Protein AF-A0A656K3W8-F1 (afdb_monomer)

Secondary structure (DSSP, 8-state):
----EEEEEPPPPPTT--PPPEEEEE-TTT--B-------HHHHHHHHHHHTTPPTTHHHHHHHHHHHHHHHHHHHHHHH-TTHHHHTT----S-THHHHHHHHHHHHHHHHHHHHHHHHHHHHHTHHHH--HHHHTT-SSHHHHHHHHSPPPP-PPP-S-B-PPPPHHHHHHHHHHHSSS--EEEEEEESTTBTT-EEEEEE--TT-SS---S-EEEEETTT--EEEEPPPPPHHHHHHHHHHHHHH-TT--HHHHHHHHHHHHHHHHHHHHHHHHHHHHHHHHHTTSSS--HHHHHHHT-

Organism: NCBI:txid1194405

InterPro domains:
  IPR005625 PepSY-associated TM protein [PF03929] (15-281)
  IPR005625 PepSY-associated TM protein [PTHR34219] (5-290)

Nearest PDB structures (foldseek):
  6g2d-assembly1_D  TM=1.938E-01  e=6.171E+00  Homo sapiens

Mean predicted aligned error: 10.48 Å

Structure (mmCIF, N/CA/C/O backbone):
data_AF-A0A656K3W8-F1
#
_entry.id   AF-A0A656K3W8-F1
#
loop_
_atom_site.group_PDB
_atom_site.id
_atom_site.type_symbol
_atom_site.label_atom_id
_atom_site.label_alt_id
_atom_site.label_comp_id
_atom_site.label_asym_id
_atom_site.label_entity_id
_atom_site.label_seq_id
_atom_site.pdbx_PDB_ins_code
_atom_site.Cartn_x
_atom_site.Cartn_y
_atom_site.Cartn_z
_atom_site.occupancy
_atom_site.B_iso_or_equiv
_atom_site.auth_seq_id
_atom_site.auth_comp_id
_atom_site.auth_asym_id
_atom_site.auth_atom_id
_atom_site.pdbx_PDB_model_num
ATOM 1 N N . ARG A 1 1 ? -1.061 -16.639 -5.371 1.00 50.72 1 ARG A N 1
ATOM 2 C CA . ARG A 1 1 ? -0.056 -16.782 -6.446 1.00 50.72 1 ARG A CA 1
ATOM 3 C C . ARG A 1 1 ? -0.802 -16.657 -7.764 1.00 50.72 1 ARG A C 1
ATOM 5 O O . ARG A 1 1 ? -1.789 -17.359 -7.918 1.00 50.72 1 ARG A O 1
ATOM 12 N N . THR A 1 2 ? -0.408 -15.745 -8.646 1.00 53.59 2 THR A N 1
ATOM 13 C CA . THR A 1 2 ? -0.924 -15.688 -10.023 1.00 53.59 2 THR A CA 1
ATOM 14 C C . THR A 1 2 ? 0.122 -16.391 -10.884 1.00 53.59 2 THR A C 1
ATOM 16 O O . THR A 1 2 ? 1.218 -15.852 -11.016 1.00 53.59 2 THR A O 1
ATOM 19 N N . PRO A 1 3 ? -0.129 -17.610 -11.382 1.00 61.56 3 PRO A N 1
ATOM 20 C CA . PRO A 1 3 ? 0.887 -18.416 -12.062 1.00 61.56 3 PRO A CA 1
ATOM 21 C C . PRO A 1 3 ? 1.111 -18.000 -13.530 1.00 61.56 3 PRO A C 1
ATOM 23 O O . PRO A 1 3 ? 1.478 -18.835 -14.342 1.00 61.56 3 PRO A O 1
ATOM 26 N N . GLY A 1 4 ? 0.865 -16.736 -13.890 1.00 70.56 4 GLY A N 1
ATOM 27 C CA . GLY A 1 4 ? 0.927 -16.270 -15.278 1.00 70.56 4 GLY A CA 1
ATOM 28 C C . GLY A 1 4 ? 2.021 -15.230 -15.512 1.00 70.56 4 GLY A C 1
ATOM 29 O O . GLY A 1 4 ? 2.266 -14.366 -14.666 1.00 70.56 4 GLY A O 1
ATOM 30 N N . LEU A 1 5 ? 2.649 -15.293 -16.684 1.00 81.62 5 LEU A N 1
ATOM 31 C CA . LEU A 1 5 ? 3.567 -14.282 -17.195 1.00 81.62 5 LEU A CA 1
ATOM 32 C C . LEU A 1 5 ? 2.746 -13.125 -17.773 1.00 81.62 5 LEU A C 1
ATOM 34 O O . LEU A 1 5 ? 1.986 -13.305 -18.719 1.00 81.62 5 LEU A O 1
ATOM 38 N N . THR A 1 6 ? 2.874 -11.925 -17.210 1.00 84.81 6 THR A N 1
ATOM 39 C CA . THR A 1 6 ? 2.211 -10.741 -17.778 1.00 84.81 6 THR A CA 1
ATOM 40 C C . THR A 1 6 ? 3.127 -10.079 -18.796 1.00 84.81 6 THR A C 1
ATOM 42 O O . THR A 1 6 ? 4.208 -9.617 -18.438 1.00 84.81 6 THR A O 1
ATOM 45 N N . VAL A 1 7 ? 2.669 -9.977 -20.041 1.00 85.69 7 VAL A N 1
ATOM 46 C CA . VAL A 1 7 ? 3.350 -9.245 -21.114 1.00 85.69 7 VAL A CA 1
ATOM 47 C C . VAL A 1 7 ? 2.511 -8.029 -21.469 1.00 85.69 7 VAL A C 1
ATOM 49 O O . VAL A 1 7 ? 1.286 -8.105 -21.539 1.00 85.69 7 VAL A O 1
ATOM 52 N N . GLY A 1 8 ? 3.148 -6.882 -21.677 1.00 86.06 8 GLY A N 1
ATOM 53 C CA . GLY A 1 8 ? 2.443 -5.699 -22.138 1.00 86.06 8 GLY A CA 1
ATOM 54 C C . GLY A 1 8 ? 3.324 -4.809 -22.987 1.00 86.06 8 GLY A C 1
ATOM 55 O O . GLY A 1 8 ? 4.523 -4.708 -22.744 1.00 86.06 8 GLY A O 1
ATOM 56 N N . TRP A 1 9 ? 2.713 -4.179 -23.979 1.00 86.31 9 TRP A N 1
ATOM 57 C CA . TRP A 1 9 ? 3.390 -3.310 -24.926 1.00 86.31 9 TRP A CA 1
ATOM 58 C C . TRP A 1 9 ? 2.487 -2.136 -25.288 1.00 86.31 9 TRP A C 1
ATOM 60 O O . TRP A 1 9 ? 1.257 -2.206 -25.197 1.00 86.31 9 TRP A O 1
ATOM 70 N N . LEU A 1 10 ? 3.115 -1.037 -25.692 1.00 82.12 10 LEU A N 1
ATOM 71 C CA . LEU A 1 10 ? 2.417 0.051 -26.352 1.00 82.12 10 LEU A CA 1
ATOM 72 C C . LEU A 1 10 ? 2.503 -0.218 -27.861 1.00 82.12 10 LEU A C 1
ATOM 74 O O . LEU A 1 10 ? 3.618 -0.283 -28.375 1.00 82.12 10 LEU A O 1
ATOM 78 N N . PRO A 1 11 ? 1.383 -0.431 -28.569 1.00 76.75 11 PRO A N 1
ATOM 79 C CA . PRO A 1 11 ? 1.426 -0.604 -30.016 1.00 76.75 11 PRO A CA 1
ATOM 80 C C . PRO A 1 11 ? 1.943 0.673 -30.689 1.00 76.75 11 PRO A C 1
ATOM 82 O O . PRO A 1 11 ? 1.715 1.777 -30.182 1.00 76.75 11 PRO A O 1
ATOM 85 N N . GLU A 1 12 ? 2.621 0.527 -31.829 1.00 68.12 12 GLU A N 1
ATOM 86 C CA . GLU A 1 12 ? 2.979 1.665 -32.678 1.00 68.12 12 GLU A CA 1
ATOM 87 C C . GLU A 1 12 ? 1.702 2.377 -33.132 1.00 68.12 12 GLU A C 1
ATOM 89 O O . GLU A 1 12 ? 0.749 1.764 -33.618 1.00 68.12 12 GLU A O 1
ATOM 94 N N . GLY A 1 13 ? 1.645 3.684 -32.886 1.00 60.78 13 GLY A N 1
ATOM 95 C CA . GLY A 1 13 ? 0.446 4.475 -33.134 1.00 60.78 13 GLY A CA 1
ATOM 96 C C . GLY A 1 13 ? 0.403 5.025 -34.532 1.00 60.78 13 GLY A C 1
ATOM 97 O O . GLY A 1 13 ? 1.425 5.422 -35.084 1.00 60.78 13 GLY A O 1
ATOM 98 N N . LYS A 1 14 ? -0.810 5.168 -35.057 1.00 54.88 14 LYS A N 1
ATOM 99 C CA . LYS A 1 14 ? -1.058 6.101 -36.155 1.00 54.88 14 LYS A CA 1
ATOM 100 C C . LYS A 1 14 ? -1.031 7.526 -35.596 1.00 54.88 14 LYS A C 1
ATOM 102 O O . LYS A 1 14 ? -1.557 7.776 -34.509 1.00 54.88 14 LYS A O 1
ATOM 107 N N . ALA A 1 15 ? -0.425 8.458 -36.333 1.00 51.66 15 ALA A N 1
ATOM 108 C CA . ALA A 1 15 ? -0.359 9.864 -35.938 1.00 51.66 15 ALA A CA 1
ATOM 109 C C . ALA A 1 15 ? -1.764 10.404 -35.594 1.00 51.66 15 ALA A C 1
ATOM 111 O O . ALA A 1 15 ? -2.702 10.246 -36.373 1.00 51.66 15 ALA A O 1
ATOM 112 N N . GLY A 1 16 ? -1.912 11.009 -34.411 1.00 59.97 16 GLY A N 1
ATOM 113 C CA . GLY A 1 16 ? -3.173 11.600 -33.942 1.00 59.97 16 GLY A CA 1
ATOM 114 C C . GLY A 1 16 ? -4.085 10.691 -33.104 1.00 59.97 16 GLY A C 1
ATOM 115 O O . GLY A 1 16 ? -5.112 11.170 -32.626 1.00 59.97 16 GLY A O 1
ATOM 116 N N . GLN A 1 17 ? -3.734 9.421 -32.865 1.00 59.97 17 GLN A N 1
ATOM 117 C CA . GLN A 1 17 ? -4.487 8.538 -31.962 1.00 59.97 17 GLN A 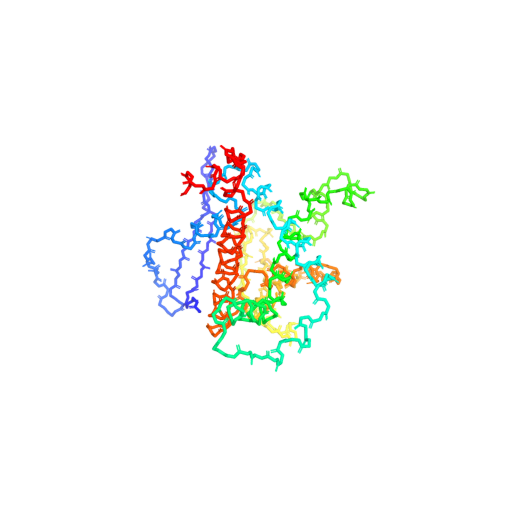CA 1
ATOM 118 C C . GLN A 1 17 ? -3.747 8.285 -30.644 1.00 59.97 17 GLN A C 1
ATOM 120 O O . GLN A 1 17 ? -2.529 8.125 -30.600 1.00 59.97 17 GLN A O 1
ATOM 125 N N . ARG A 1 18 ? -4.503 8.243 -29.540 1.00 57.00 18 ARG A N 1
ATOM 126 C CA . ARG A 1 18 ? -3.973 7.887 -28.221 1.00 57.00 18 ARG A CA 1
ATOM 127 C C . ARG A 1 18 ? -3.858 6.365 -28.146 1.00 57.00 18 ARG A C 1
ATOM 129 O O . ARG A 1 18 ? -4.869 5.676 -28.049 1.00 57.00 18 ARG A O 1
ATOM 136 N N . ASN A 1 19 ? -2.636 5.846 -28.205 1.00 66.75 19 ASN A N 1
ATOM 137 C CA . ASN A 1 19 ? -2.405 4.408 -28.105 1.00 66.75 19 ASN A CA 1
ATOM 138 C C . ASN A 1 19 ? -2.707 3.915 -26.694 1.00 66.75 19 ASN A C 1
ATOM 140 O O . ASN A 1 19 ? -2.188 4.450 -25.711 1.00 66.75 19 ASN A O 1
ATOM 144 N N . ASN A 1 20 ? -3.509 2.860 -26.598 1.00 75.00 20 ASN A N 1
ATOM 145 C CA . ASN A 1 20 ? -3.762 2.191 -25.333 1.00 75.00 20 ASN A CA 1
ATOM 146 C C . ASN A 1 20 ? -2.695 1.121 -25.096 1.00 75.00 20 ASN A C 1
ATOM 148 O O . ASN A 1 20 ? -2.372 0.342 -25.991 1.00 75.00 20 ASN A O 1
ATOM 152 N N . PHE A 1 21 ? -2.157 1.081 -23.878 1.00 79.56 21 PHE A N 1
ATOM 153 C CA . PHE A 1 21 ? -1.230 0.036 -23.458 1.00 79.56 21 PHE A CA 1
ATOM 154 C C . PHE A 1 21 ? -1.961 -1.311 -23.423 1.00 79.56 21 PHE A C 1
ATOM 156 O O . PHE A 1 21 ? -2.966 -1.449 -22.723 1.00 79.56 21 PHE A O 1
ATOM 163 N N . VAL A 1 22 ? -1.458 -2.298 -24.160 1.00 83.25 22 VAL A N 1
ATOM 164 C CA . VAL A 1 22 ? -2.031 -3.647 -24.208 1.00 83.25 22 VAL A CA 1
ATOM 165 C C . VAL A 1 22 ? -1.339 -4.505 -23.154 1.00 83.25 22 VAL A C 1
ATOM 167 O O . VAL A 1 22 ? -0.120 -4.447 -23.007 1.00 83.25 22 VAL A O 1
ATOM 170 N N . ARG A 1 23 ? -2.107 -5.298 -22.400 1.00 84.12 23 ARG A N 1
ATOM 171 C CA . ARG A 1 23 ? -1.590 -6.306 -21.461 1.00 84.12 23 ARG A CA 1
ATOM 172 C C . ARG A 1 23 ? -2.251 -7.641 -21.735 1.00 84.12 23 ARG A C 1
ATOM 174 O O . ARG A 1 23 ? -3.468 -7.696 -21.866 1.00 84.12 23 ARG A O 1
ATOM 181 N N . LYS A 1 24 ? -1.448 -8.698 -21.752 1.00 84.38 24 LYS A N 1
ATOM 182 C CA . LYS A 1 24 ? -1.889 -10.084 -21.862 1.00 84.38 24 LYS A CA 1
ATOM 183 C C . LYS A 1 24 ? -1.277 -10.918 -20.749 1.00 84.38 24 LYS A C 1
ATOM 185 O O . LYS A 1 24 ? -0.127 -10.702 -20.360 1.00 84.38 24 LYS A O 1
ATOM 190 N N . LEU A 1 25 ? -2.062 -11.856 -20.234 1.00 85.31 25 LEU A N 1
ATOM 191 C CA . LEU A 1 25 ? -1.595 -12.873 -19.304 1.00 85.31 25 LEU A CA 1
ATOM 192 C C . LEU A 1 25 ? -1.319 -14.142 -20.102 1.00 85.31 25 LEU A C 1
ATOM 194 O O . LEU A 1 25 ? -2.213 -14.643 -20.776 1.00 85.31 25 LEU A O 1
ATOM 198 N N . LEU A 1 26 ? -0.093 -14.637 -20.037 1.00 87.19 26 LEU A N 1
ATOM 199 C CA . LEU A 1 26 ? 0.338 -15.841 -20.732 1.00 87.19 26 LEU A CA 1
ATOM 200 C C . LEU A 1 26 ? 0.646 -16.943 -19.721 1.00 87.19 26 LEU A C 1
ATOM 202 O O . LEU A 1 26 ? 1.129 -16.676 -18.616 1.00 87.19 26 LEU A O 1
ATOM 206 N N . ASP A 1 27 ? 0.389 -18.185 -20.107 1.00 83.69 27 ASP A N 1
ATOM 207 C CA . ASP A 1 27 ? 0.910 -19.348 -19.400 1.00 83.69 27 ASP A CA 1
ATOM 208 C C . ASP A 1 27 ? 2.433 -19.423 -19.631 1.00 83.69 27 ASP A C 1
ATOM 210 O O . ASP A 1 27 ? 2.873 -19.452 -20.784 1.00 83.69 27 ASP A O 1
ATOM 214 N N . PRO A 1 28 ? 3.260 -19.430 -18.569 1.00 81.25 28 PRO A N 1
ATOM 215 C CA . PRO A 1 28 ? 4.713 -19.448 -18.698 1.00 81.25 28 PRO A CA 1
ATOM 216 C C . PRO A 1 28 ? 5.268 -20.718 -19.359 1.00 81.25 28 PRO A C 1
ATOM 218 O O . PRO A 1 28 ? 6.393 -20.674 -19.849 1.00 81.25 28 PRO A O 1
ATOM 221 N N . GLN A 1 29 ? 4.530 -21.834 -19.366 1.00 83.69 29 GLN A N 1
ATOM 222 C CA . GLN A 1 29 ? 4.980 -23.082 -19.993 1.00 83.69 29 GLN A CA 1
ATOM 223 C C . GLN A 1 29 ? 4.553 -23.183 -21.456 1.00 83.69 29 GLN A C 1
ATOM 225 O O . GLN A 1 29 ? 5.342 -23.600 -22.300 1.00 83.69 29 GLN A O 1
ATOM 230 N N . THR A 1 30 ? 3.308 -22.813 -21.763 1.00 84.25 30 THR A N 1
ATOM 231 C CA . THR A 1 30 ? 2.733 -23.003 -23.106 1.00 84.25 30 THR A CA 1
ATOM 232 C C . THR A 1 30 ? 2.784 -21.749 -23.978 1.00 84.25 30 THR A C 1
ATOM 234 O O . THR A 1 30 ? 2.624 -21.843 -25.192 1.00 84.25 30 THR A O 1
ATOM 237 N N . GLY A 1 31 ? 2.971 -20.565 -23.386 1.00 80.31 31 GLY A N 1
ATOM 238 C CA . GLY A 1 31 ? 2.897 -19.275 -24.081 1.00 80.31 31 GLY A CA 1
ATOM 239 C C . GLY A 1 31 ? 1.483 -18.892 -24.530 1.00 80.31 31 GLY A C 1
ATOM 240 O O . GLY A 1 31 ? 1.299 -17.848 -25.156 1.00 80.31 31 GLY A O 1
ATOM 241 N N . SER A 1 32 ? 0.480 -19.718 -24.215 1.00 84.81 32 SER A N 1
ATOM 242 C CA . SER A 1 32 ? -0.913 -19.470 -24.575 1.00 84.81 32 SER A CA 1
ATOM 243 C C . SER A 1 32 ? -1.517 -18.345 -23.732 1.00 84.81 32 SER A C 1
ATOM 245 O O . SER A 1 32 ? -1.163 -18.149 -22.567 1.00 84.81 32 SER A O 1
ATOM 247 N N . GLU A 1 33 ? -2.426 -17.575 -24.332 1.00 84.06 33 GLU A N 1
ATOM 248 C CA . GLU A 1 33 ? -3.132 -16.503 -23.633 1.00 84.06 33 GLU A CA 1
ATOM 249 C C . GLU A 1 33 ? -4.149 -17.087 -22.649 1.00 84.06 33 GLU A C 1
ATOM 251 O O . GLU A 1 33 ? -5.094 -17.780 -23.029 1.00 84.06 33 GLU A O 1
ATOM 256 N N . VAL A 1 34 ? -3.967 -16.773 -21.369 1.00 82.38 34 VAL A N 1
ATOM 257 C CA . VAL A 1 34 ? -4.887 -17.162 -20.306 1.00 82.38 34 VAL A CA 1
ATOM 258 C C . VAL A 1 34 ? -6.046 -16.172 -20.294 1.00 82.38 34 VAL A C 1
ATOM 260 O O . VAL A 1 34 ? -5.934 -15.060 -19.773 1.00 82.38 34 VAL A O 1
ATOM 263 N N . GLN A 1 35 ? -7.182 -16.596 -20.846 1.00 76.06 35 GLN A N 1
ATOM 264 C CA . GLN A 1 35 ? -8.441 -15.856 -20.771 1.00 76.06 35 GLN A CA 1
ATOM 265 C C . GLN A 1 35 ? -9.013 -15.961 -19.351 1.00 76.06 35 GLN A C 1
ATOM 267 O O . GLN A 1 35 ? -9.726 -16.902 -19.002 1.00 76.06 35 GLN A O 1
ATOM 272 N N . ALA A 1 36 ? -8.655 -15.009 -18.491 1.00 69.56 36 ALA A N 1
ATOM 273 C CA . ALA A 1 36 ? -9.245 -14.899 -17.164 1.00 69.56 36 ALA A CA 1
ATOM 274 C C . ALA A 1 36 ? -10.682 -14.364 -17.261 1.00 69.56 36 ALA A C 1
ATOM 276 O O . ALA A 1 36 ? -10.983 -13.503 -18.085 1.00 69.56 36 ALA A O 1
ATOM 277 N N . ARG A 1 37 ? -11.574 -14.835 -16.378 1.00 72.31 37 ARG A N 1
ATOM 278 C CA . ARG A 1 37 ? -12.948 -14.321 -16.289 1.00 72.31 37 ARG A CA 1
ATOM 279 C C . ARG A 1 37 ? -12.921 -12.812 -16.049 1.00 72.31 37 ARG A C 1
ATOM 281 O O . ARG A 1 37 ? -12.355 -12.361 -15.050 1.00 72.31 37 ARG A O 1
ATOM 288 N N . GLU A 1 38 ? -13.601 -12.051 -16.902 1.00 69.56 38 GLU A N 1
ATOM 289 C CA . GLU A 1 38 ? -13.811 -10.625 -16.674 1.00 69.56 38 GLU A CA 1
ATOM 290 C C . GLU A 1 38 ? -14.637 -10.435 -15.397 1.00 69.56 38 GLU A C 1
ATOM 292 O O . GLU A 1 38 ? -15.844 -10.672 -15.348 1.00 69.56 38 GLU A O 1
ATOM 297 N N . THR A 1 39 ? -13.975 -10.046 -14.309 1.00 74.31 39 THR A N 1
ATOM 298 C CA . THR A 1 39 ? -14.654 -9.639 -13.081 1.00 74.31 39 THR A CA 1
ATOM 299 C C . THR A 1 39 ? -14.136 -8.284 -12.661 1.00 74.31 39 THR A C 1
ATOM 301 O O . THR A 1 39 ? -12.934 -8.063 -12.549 1.00 74.31 39 THR A O 1
ATOM 304 N N . ARG A 1 40 ? -15.059 -7.367 -12.371 1.00 66.75 40 ARG A N 1
ATOM 305 C CA . ARG A 1 40 ? -14.714 -6.071 -11.776 1.00 66.75 40 ARG A CA 1
ATOM 306 C C . ARG A 1 40 ? -14.518 -6.166 -10.263 1.00 66.75 40 ARG A C 1
ATOM 308 O O . ARG A 1 40 ? -14.269 -5.147 -9.641 1.00 66.75 40 ARG A O 1
ATOM 315 N N . GLY A 1 41 ? -14.656 -7.353 -9.662 1.00 74.56 41 GLY A N 1
ATOM 316 C CA . GLY A 1 41 ? -14.785 -7.520 -8.210 1.00 74.56 41 GLY A CA 1
ATOM 317 C C . GLY A 1 41 ? -13.635 -6.889 -7.424 1.00 74.56 41 GLY A C 1
ATOM 318 O O . GLY A 1 41 ? -13.871 -6.029 -6.582 1.00 74.56 41 GLY A O 1
ATOM 319 N N . GLY A 1 42 ? -12.390 -7.255 -7.740 1.00 80.06 42 GLY A N 1
ATOM 320 C CA . GLY A 1 42 ? -11.217 -6.700 -7.055 1.00 80.06 42 GLY A CA 1
ATOM 321 C C . GLY A 1 42 ? -11.044 -5.194 -7.276 1.00 80.06 42 GLY A C 1
ATOM 322 O O . GLY A 1 42 ? -10.838 -4.452 -6.319 1.00 80.06 42 GLY A O 1
ATOM 323 N N . ASP A 1 43 ? -11.190 -4.737 -8.523 1.00 81.56 43 ASP A N 1
ATOM 324 C CA . ASP A 1 43 ? -11.060 -3.318 -8.884 1.00 81.56 43 ASP A CA 1
ATOM 325 C C . ASP A 1 43 ? -12.155 -2.454 -8.237 1.00 81.56 43 ASP A C 1
ATOM 327 O O . ASP A 1 43 ? -11.892 -1.352 -7.755 1.00 81.56 43 ASP A O 1
ATOM 331 N N . PHE A 1 44 ? -13.376 -2.985 -8.138 1.00 88.00 44 PHE A N 1
ATOM 332 C CA . PHE A 1 44 ? -14.494 -2.330 -7.474 1.00 88.00 44 PHE A CA 1
ATOM 333 C C . PHE A 1 44 ? -14.195 -2.072 -5.999 1.00 88.00 44 PHE A C 1
ATOM 335 O O . PHE A 1 44 ? -14.323 -0.928 -5.564 1.00 88.00 44 PHE A O 1
ATOM 342 N N . PHE A 1 45 ? -13.780 -3.097 -5.242 1.00 87.75 45 PHE A N 1
ATOM 343 C CA . PHE A 1 45 ? -13.474 -2.942 -3.816 1.00 87.75 45 PHE A CA 1
ATOM 344 C C . PHE A 1 45 ? -12.246 -2.068 -3.589 1.00 87.75 45 PHE A C 1
ATOM 346 O O . PHE A 1 45 ? -12.271 -1.227 -2.696 1.00 87.75 45 PHE A O 1
ATOM 353 N N . TYR A 1 46 ? -11.212 -2.201 -4.421 1.00 87.75 46 TYR A N 1
ATOM 354 C CA . TYR A 1 46 ? -10.037 -1.334 -4.367 1.00 87.75 46 TYR A CA 1
ATOM 355 C C . TYR A 1 46 ? -10.428 0.139 -4.541 1.00 87.75 46 TYR A C 1
ATOM 357 O O . TYR A 1 46 ? -10.128 0.976 -3.690 1.00 87.75 46 TYR A O 1
ATOM 365 N N . ARG A 1 47 ? -11.178 0.454 -5.601 1.00 87.81 47 ARG A N 1
ATOM 366 C CA . ARG A 1 47 ? -11.631 1.817 -5.896 1.00 87.81 47 ARG A CA 1
ATOM 367 C C . ARG A 1 47 ? -12.646 2.335 -4.875 1.00 87.81 47 ARG A C 1
ATOM 369 O O . ARG A 1 47 ? -12.638 3.517 -4.540 1.00 87.81 47 ARG A O 1
ATOM 376 N N . PHE A 1 48 ? -13.518 1.477 -4.364 1.00 91.12 48 PHE A N 1
ATOM 377 C CA . PHE A 1 48 ? -14.435 1.836 -3.289 1.00 91.12 48 PHE A CA 1
ATOM 378 C C . PHE A 1 48 ? -13.681 2.151 -1.992 1.00 91.12 48 PHE A C 1
ATOM 380 O O . PHE A 1 48 ? -13.981 3.145 -1.343 1.00 91.12 48 PHE A O 1
ATOM 387 N N . HIS A 1 49 ? -12.652 1.380 -1.651 1.00 91.38 49 HIS A N 1
ATOM 388 C CA . HIS A 1 49 ? -11.920 1.532 -0.398 1.00 91.38 49 HIS A CA 1
ATOM 389 C C . HIS A 1 49 ? -11.258 2.910 -0.243 1.00 91.38 49 HIS A C 1
ATOM 391 O O . HIS A 1 49 ? -11.397 3.532 0.805 1.00 91.38 49 HIS A O 1
ATOM 397 N N . TYR A 1 50 ? -10.579 3.419 -1.280 1.00 88.75 50 TYR A N 1
ATOM 398 C CA . TYR A 1 50 ? -9.832 4.683 -1.164 1.00 88.75 50 TYR A CA 1
ATOM 399 C C . TYR A 1 50 ? -10.582 5.923 -1.683 1.00 88.75 50 TYR A C 1
ATOM 401 O O . TYR A 1 50 ? -10.169 7.048 -1.400 1.00 88.75 50 TYR A O 1
ATOM 409 N N . GLN A 1 51 ? -11.640 5.759 -2.489 1.00 90.94 51 GLN A N 1
ATOM 410 C CA . GLN A 1 51 ? -12.395 6.894 -3.043 1.00 90.94 51 GLN A CA 1
ATOM 411 C C . GLN A 1 51 ? -13.912 6.687 -3.113 1.00 90.94 51 GLN A C 1
ATOM 413 O O . GLN A 1 51 ? -14.598 7.510 -3.712 1.00 90.94 51 GLN A O 1
ATOM 418 N N . LEU A 1 52 ? -14.458 5.614 -2.536 1.00 89.75 52 LEU A N 1
ATOM 419 C CA . LEU A 1 52 ? -15.905 5.360 -2.436 1.00 89.75 52 LEU A CA 1
ATOM 420 C C . LEU A 1 52 ? -16.641 5.422 -3.785 1.00 89.75 52 LEU A C 1
ATOM 422 O O . LEU A 1 52 ? -17.802 5.808 -3.851 1.00 89.75 52 LEU A O 1
ATOM 426 N N . GLN A 1 53 ? -15.948 5.081 -4.879 1.00 88.62 53 GLN A N 1
ATOM 427 C CA . GLN A 1 53 ? -16.436 5.238 -6.259 1.00 88.62 53 GLN A CA 1
ATOM 428 C C . GLN A 1 53 ? -16.802 6.679 -6.677 1.00 88.62 53 GLN A C 1
ATOM 430 O O . GLN A 1 53 ? -17.319 6.887 -7.773 1.00 88.62 53 GLN A O 1
ATOM 435 N N . MET A 1 54 ? -16.460 7.683 -5.871 1.00 88.94 54 MET A N 1
ATOM 436 C CA . MET A 1 54 ? -16.674 9.093 -6.180 1.00 88.94 54 MET A CA 1
ATOM 437 C C . MET A 1 54 ? -15.575 9.659 -7.096 1.00 88.94 54 MET A C 1
ATOM 439 O O . MET A 1 54 ? -14.457 9.129 -7.140 1.00 88.94 54 MET A O 1
ATOM 443 N N . PRO A 1 55 ? -15.864 10.745 -7.839 1.00 88.12 55 PRO A N 1
ATOM 444 C CA . PRO A 1 55 ? -14.852 11.452 -8.611 1.00 88.12 55 PRO A CA 1
ATOM 445 C C . PRO A 1 55 ? -13.759 12.036 -7.705 1.00 88.12 55 PRO A C 1
ATOM 447 O O . PRO A 1 55 ? -13.997 12.441 -6.563 1.00 88.12 55 PRO A O 1
ATOM 450 N N . HIS A 1 56 ? -12.538 12.093 -8.238 1.00 83.56 56 HIS A N 1
ATOM 451 C CA . HIS A 1 56 ? -11.437 12.803 -7.595 1.00 83.56 56 HIS A CA 1
ATOM 452 C C . HIS A 1 56 ? -11.776 14.305 -7.506 1.00 83.56 56 HIS A C 1
ATOM 454 O O . HIS A 1 56 ? -12.250 14.848 -8.505 1.00 83.56 56 HIS A O 1
ATOM 460 N N . PRO A 1 57 ? -11.537 14.989 -6.368 1.00 87.06 57 PRO A N 1
ATOM 461 C CA . PRO A 1 57 ? -10.836 14.537 -5.156 1.00 87.06 57 PRO A CA 1
ATOM 462 C C . PRO A 1 57 ? -11.734 14.092 -3.985 1.00 87.06 57 PRO A C 1
ATOM 464 O O . PRO A 1 57 ? -11.215 13.616 -2.975 1.00 87.06 57 PRO A O 1
ATOM 467 N N . TRP A 1 58 ? -13.055 14.228 -4.100 1.00 91.00 58 TRP A N 1
ATOM 468 C CA . TRP A 1 58 ? -13.997 14.158 -2.974 1.00 91.00 58 TRP A CA 1
ATOM 469 C C . TRP A 1 58 ? -13.967 12.841 -2.205 1.00 91.00 58 TRP A C 1
ATOM 471 O O . TRP A 1 58 ? -13.912 12.840 -0.977 1.00 91.00 58 TRP A O 1
ATOM 481 N N . GLY A 1 59 ? -13.926 11.717 -2.922 1.00 90.75 59 GLY A N 1
ATOM 482 C CA . GLY A 1 59 ? -13.878 10.406 -2.280 1.00 90.75 59 GLY A CA 1
ATOM 483 C C . GLY A 1 59 ? -12.629 10.189 -1.432 1.00 90.75 59 GLY A C 1
ATOM 484 O O . GLY A 1 59 ? -12.714 9.613 -0.350 1.00 90.75 59 GLY A O 1
ATOM 485 N N . ARG A 1 60 ? -11.482 10.704 -1.891 1.00 92.38 60 ARG A N 1
ATOM 486 C CA . ARG A 1 60 ? -10.222 10.627 -1.142 1.00 92.38 60 ARG A CA 1
ATOM 487 C C . ARG A 1 60 ? -10.257 11.517 0.091 1.00 92.38 60 ARG A C 1
ATOM 489 O O . ARG A 1 60 ? -9.789 11.089 1.139 1.00 92.38 60 ARG A O 1
ATOM 496 N N . TRP A 1 61 ? -10.841 12.714 -0.013 1.00 92.44 61 TRP A N 1
ATOM 497 C CA . TRP A 1 61 ? -11.025 13.602 1.138 1.00 92.44 61 TRP A CA 1
ATOM 498 C C . TRP A 1 61 ? -11.875 12.926 2.205 1.00 92.44 61 TRP A C 1
ATOM 500 O O . TRP A 1 61 ? -11.432 12.823 3.341 1.00 92.44 61 TRP A O 1
ATOM 510 N N . LEU A 1 62 ? -13.036 12.381 1.831 1.00 92.56 62 LEU A N 1
ATOM 511 C CA . LEU A 1 62 ? -13.928 11.733 2.788 1.00 92.56 62 LEU A CA 1
ATOM 512 C C . LEU A 1 62 ? -13.273 10.524 3.469 1.00 92.56 62 LEU A C 1
ATOM 514 O O . LEU A 1 62 ? -13.299 10.427 4.695 1.00 92.56 62 LEU A O 1
ATOM 518 N N . ALA A 1 63 ? -12.643 9.635 2.693 1.00 92.44 63 ALA A N 1
ATOM 519 C CA . ALA A 1 63 ? -11.950 8.467 3.236 1.00 92.44 63 ALA A CA 1
ATOM 520 C C . ALA A 1 63 ? -10.809 8.869 4.186 1.00 92.44 63 ALA A C 1
ATOM 522 O O . ALA A 1 63 ? -10.675 8.320 5.279 1.00 92.44 63 ALA A O 1
ATOM 523 N N . THR A 1 64 ? -10.022 9.877 3.807 1.00 92.75 64 THR A N 1
ATOM 524 C CA . THR A 1 64 ? -8.875 10.333 4.601 1.00 92.75 64 THR A CA 1
ATOM 525 C C . THR A 1 64 ? -9.309 11.093 5.858 1.00 92.75 64 THR A C 1
ATOM 527 O O . THR A 1 64 ? -8.717 10.916 6.920 1.00 92.75 64 THR A O 1
ATOM 530 N N . SER A 1 65 ? -10.378 11.890 5.790 1.00 93.25 65 SER A N 1
ATOM 531 C CA . SER A 1 65 ? -10.976 12.530 6.965 1.00 93.25 65 SER A CA 1
ATOM 532 C C . SER A 1 65 ? -11.534 11.496 7.943 1.00 93.25 65 SER A C 1
ATOM 534 O O . SER A 1 65 ? -11.295 11.609 9.145 1.00 93.25 65 SER A O 1
ATOM 536 N N . ALA A 1 66 ? -12.212 10.455 7.448 1.00 93.44 66 ALA A N 1
ATOM 537 C CA . ALA A 1 66 ? -12.675 9.349 8.283 1.00 93.44 66 ALA A CA 1
ATOM 538 C C . ALA A 1 66 ? -11.500 8.616 8.952 1.00 93.44 66 ALA A C 1
ATOM 540 O O . ALA A 1 66 ? -11.549 8.346 10.153 1.00 93.44 66 ALA A O 1
ATOM 541 N N . ALA A 1 67 ? -10.412 8.373 8.212 1.00 94.50 67 ALA A N 1
ATOM 542 C CA . ALA A 1 67 ? -9.186 7.808 8.766 1.00 94.50 67 ALA A CA 1
ATOM 543 C C . ALA A 1 67 ? -8.574 8.710 9.852 1.00 94.50 67 ALA A C 1
ATOM 545 O O . ALA A 1 67 ? -8.198 8.217 10.910 1.00 94.50 67 ALA A O 1
ATOM 546 N N . MET A 1 68 ? -8.533 10.029 9.650 1.00 95.25 68 MET A N 1
ATOM 547 C CA . MET A 1 68 ? -8.022 10.970 10.654 1.00 95.25 68 MET A CA 1
ATOM 548 C C . MET A 1 68 ? -8.854 10.941 11.942 1.00 95.25 68 MET A C 1
ATOM 550 O O . MET A 1 68 ? -8.301 10.836 13.037 1.00 95.25 68 MET A O 1
ATOM 554 N N . VAL A 1 69 ? -10.184 10.977 11.825 1.00 95.19 69 VAL A N 1
ATOM 555 C CA . VAL A 1 69 ? -11.090 10.887 12.981 1.00 95.19 69 VAL A CA 1
ATOM 556 C C . VAL A 1 69 ? -10.897 9.562 13.712 1.00 95.19 69 VAL A C 1
ATOM 558 O O . VAL A 1 69 ? -10.767 9.549 14.935 1.00 95.19 69 VAL A O 1
ATOM 561 N N . MET A 1 70 ? -10.813 8.452 12.974 1.00 93.88 70 MET A N 1
ATOM 562 C CA . MET A 1 70 ? -10.542 7.139 13.551 1.00 93.88 70 MET A CA 1
ATOM 563 C C . MET A 1 70 ? -9.186 7.106 14.263 1.00 93.88 70 MET A C 1
ATOM 565 O O . MET A 1 70 ? -9.095 6.579 15.366 1.00 93.88 70 MET A O 1
ATOM 569 N N . PHE A 1 71 ? -8.139 7.693 13.681 1.00 95.38 71 PHE A N 1
ATOM 570 C CA . PHE A 1 71 ? -6.807 7.736 14.282 1.00 95.38 71 PHE A CA 1
ATOM 571 C C . PHE A 1 71 ? -6.824 8.488 15.615 1.00 95.38 71 PHE A C 1
ATOM 573 O O . PHE A 1 71 ? -6.362 7.967 16.630 1.00 95.38 71 PHE A O 1
ATOM 580 N N . VAL A 1 72 ? -7.439 9.673 15.642 1.00 95.00 72 VAL A N 1
ATOM 581 C CA . VAL A 1 72 ? -7.605 10.464 16.869 1.00 95.00 72 VAL A CA 1
ATOM 582 C C . VAL A 1 72 ? -8.454 9.714 17.901 1.00 95.00 72 VAL A C 1
ATOM 584 O O . VAL A 1 72 ? -8.116 9.711 19.088 1.00 95.00 72 VAL A O 1
ATOM 587 N N . ALA A 1 73 ? -9.516 9.026 17.477 1.00 91.94 73 ALA A N 1
ATOM 588 C CA . ALA A 1 73 ? -10.346 8.200 18.352 1.00 91.94 73 A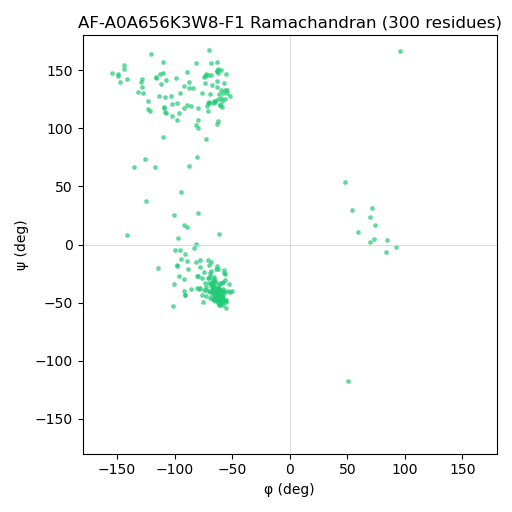LA A CA 1
ATOM 589 C C . ALA A 1 73 ? -9.566 7.020 18.961 1.00 91.94 73 ALA A C 1
ATOM 591 O O . ALA A 1 73 ? -9.703 6.743 20.150 1.00 91.94 73 ALA A O 1
ATOM 592 N N . LEU A 1 74 ? -8.701 6.358 18.187 1.00 92.00 74 LEU A N 1
ATOM 593 C CA . LEU A 1 74 ? -7.855 5.268 18.682 1.00 92.00 74 LEU A CA 1
ATOM 594 C C . LEU A 1 74 ? -6.834 5.778 19.707 1.00 92.00 74 LEU A C 1
ATOM 596 O O . LEU A 1 74 ? -6.724 5.211 20.793 1.00 92.00 74 LEU A O 1
ATOM 600 N N . ILE A 1 75 ? -6.129 6.874 19.405 1.00 93.12 75 ILE A N 1
ATOM 601 C CA . ILE A 1 75 ? -5.142 7.467 20.322 1.00 93.12 75 ILE A CA 1
ATOM 602 C C . ILE A 1 75 ? -5.811 7.956 21.611 1.00 93.12 75 ILE A C 1
ATOM 604 O O . ILE A 1 75 ? -5.356 7.631 22.709 1.00 93.12 75 ILE A O 1
ATOM 608 N N . SER A 1 76 ? -6.917 8.695 21.500 1.00 90.94 76 SER A N 1
ATOM 609 C CA . SER A 1 76 ? -7.676 9.149 22.672 1.00 90.94 76 SER A CA 1
ATOM 610 C C . SER A 1 76 ? -8.232 7.975 23.480 1.00 90.94 76 SER A C 1
ATOM 612 O O . SER A 1 76 ? -8.126 7.983 24.705 1.00 90.94 76 SER A O 1
ATOM 614 N N . GLY A 1 77 ? -8.724 6.924 22.818 1.00 86.56 77 GLY A N 1
ATOM 615 C CA . GLY A 1 77 ? -9.158 5.683 23.452 1.00 86.56 77 GLY A CA 1
ATOM 616 C C . GLY A 1 77 ? -8.056 5.046 24.299 1.00 86.56 77 GLY A C 1
ATOM 617 O O . GLY A 1 77 ? -8.285 4.760 25.473 1.00 86.56 77 GLY A O 1
ATOM 618 N N . ILE A 1 78 ? -6.841 4.911 23.758 1.00 87.00 78 ILE A N 1
ATOM 619 C CA . ILE A 1 78 ? -5.673 4.389 24.493 1.00 87.00 78 ILE A CA 1
ATOM 620 C C . ILE A 1 78 ? -5.355 5.255 25.723 1.00 87.00 78 ILE A C 1
ATOM 622 O O . ILE A 1 78 ? -5.086 4.729 26.805 1.00 87.00 78 ILE A O 1
ATOM 626 N N . ILE A 1 79 ? -5.394 6.583 25.572 1.00 87.00 79 ILE A N 1
ATOM 627 C CA . ILE A 1 79 ? -5.047 7.531 26.642 1.00 87.00 79 ILE A CA 1
ATOM 628 C C . ILE A 1 79 ? -6.091 7.529 27.765 1.00 87.00 79 ILE A C 1
ATOM 630 O O . ILE A 1 79 ? -5.718 7.592 28.938 1.00 87.00 79 ILE A O 1
ATOM 634 N N . ILE A 1 80 ? -7.381 7.470 27.428 1.00 84.12 80 ILE A N 1
ATOM 635 C CA . ILE A 1 80 ? -8.489 7.514 28.393 1.00 84.12 80 ILE A CA 1
ATOM 636 C C . ILE A 1 80 ? -8.622 6.166 29.109 1.00 84.12 80 ILE A C 1
ATOM 638 O O . ILE A 1 80 ? -8.765 6.105 30.332 1.00 84.12 80 ILE A O 1
ATOM 642 N N . HIS A 1 81 ? -8.519 5.064 28.371 1.00 77.38 81 HIS A N 1
ATOM 643 C CA . HIS A 1 81 ? -8.791 3.722 28.871 1.00 77.38 81 HIS A CA 1
ATOM 644 C C . HIS A 1 81 ? -7.534 2.986 29.368 1.00 77.38 81 HIS A C 1
ATOM 646 O O . HIS A 1 81 ? -7.366 1.791 29.138 1.00 77.38 81 HIS A O 1
ATOM 652 N N . LYS A 1 82 ? -6.667 3.650 30.149 1.00 70.31 82 LYS A N 1
ATOM 653 C CA . LYS A 1 82 ? -5.414 3.046 30.672 1.00 70.31 82 LYS A CA 1
ATOM 654 C C . LYS A 1 82 ? -5.615 1.768 31.500 1.00 70.31 82 LYS A C 1
ATOM 656 O O . LYS A 1 82 ? -4.699 0.957 31.610 1.00 70.31 82 LYS A O 1
ATOM 661 N N . LYS A 1 83 ? -6.797 1.578 32.101 1.00 67.44 83 LYS A N 1
ATOM 662 C CA . LYS A 1 83 ? -7.135 0.384 32.900 1.00 67.44 83 LYS A CA 1
ATOM 663 C C . LYS A 1 83 ? -7.565 -0.820 32.056 1.00 67.44 83 LYS A C 1
ATOM 665 O O . LYS A 1 83 ? -7.535 -1.935 32.568 1.00 67.44 83 LYS A O 1
ATOM 670 N N . VAL A 1 84 ? -7.884 -0.626 30.775 1.00 67.38 84 VAL A N 1
ATOM 671 C CA . VAL A 1 84 ? -8.423 -1.682 29.904 1.00 67.38 84 VAL A CA 1
ATOM 672 C C . VAL A 1 84 ? -7.407 -2.804 29.661 1.00 67.38 84 VAL A C 1
ATOM 674 O O . VAL A 1 84 ? -7.797 -3.963 29.587 1.00 67.38 84 VAL A O 1
ATOM 677 N N . PHE A 1 85 ? -6.100 -2.522 29.719 1.00 65.19 85 PHE A N 1
ATOM 678 C CA . PHE A 1 85 ? -5.062 -3.565 29.706 1.00 65.19 85 PHE A CA 1
ATOM 679 C C . PHE A 1 85 ? -5.087 -4.485 30.939 1.00 65.19 85 PHE A C 1
ATOM 681 O O . PHE A 1 85 ? -4.762 -5.662 30.826 1.00 65.19 85 PHE A O 1
ATOM 688 N N . LYS A 1 86 ? -5.487 -3.979 32.116 1.00 64.12 86 LYS A N 1
ATOM 689 C CA . LYS A 1 86 ? -5.670 -4.811 33.322 1.00 64.12 86 LYS A CA 1
ATOM 690 C C . LYS A 1 86 ? -6.986 -5.587 33.265 1.00 64.12 86 LYS A C 1
ATOM 692 O O . LYS A 1 86 ? -7.048 -6.735 33.694 1.00 64.12 86 LYS A O 1
ATOM 697 N N . GLU A 1 87 ? -8.027 -4.960 32.725 1.00 63.16 87 GLU A N 1
ATOM 698 C CA . GLU A 1 87 ? -9.369 -5.541 32.608 1.00 63.16 87 GLU A CA 1
ATOM 699 C C . GLU A 1 87 ? -9.461 -6.610 31.504 1.00 63.16 87 GLU A C 1
ATOM 701 O O . GLU A 1 87 ? -10.263 -7.530 31.629 1.00 63.16 87 GLU A O 1
ATOM 706 N N . PHE A 1 88 ? -8.581 -6.573 30.494 1.00 63.78 88 PHE A N 1
ATOM 707 C CA . PHE A 1 88 ? -8.445 -7.610 29.459 1.00 63.78 88 PHE A CA 1
ATOM 708 C C . PHE A 1 88 ? -8.319 -9.027 30.033 1.00 63.78 88 PHE A C 1
ATOM 710 O O . PHE A 1 88 ? -8.923 -9.968 29.528 1.00 63.78 88 PHE A O 1
ATOM 717 N N . PHE A 1 89 ? -7.568 -9.176 31.127 1.00 61.97 89 PHE A N 1
ATOM 718 C CA . PHE A 1 89 ? -7.336 -10.469 31.773 1.00 61.97 89 PHE A CA 1
ATOM 719 C C . PHE A 1 89 ? -8.465 -10.890 32.727 1.00 61.97 89 PHE A C 1
ATOM 721 O O . PHE A 1 89 ? -8.418 -11.979 33.290 1.00 61.97 89 PHE A O 1
ATOM 728 N N . THR A 1 90 ? -9.489 -10.054 32.928 1.00 60.03 90 THR A N 1
ATOM 729 C CA . THR A 1 90 ? -10.615 -10.332 33.832 1.00 60.03 90 THR A CA 1
ATOM 730 C C . THR A 1 90 ? -11.932 -10.419 33.065 1.00 60.03 90 THR A C 1
ATOM 732 O O . THR A 1 90 ? -12.840 -9.613 33.256 1.00 60.03 90 THR A O 1
ATOM 735 N N . PHE A 1 91 ? -12.071 -11.441 32.217 1.00 57.81 91 PHE A N 1
ATOM 736 C CA . PHE A 1 91 ? -13.351 -11.757 31.578 1.00 57.81 91 PHE A CA 1
ATOM 737 C C . PHE A 1 91 ? -14.389 -12.198 32.627 1.00 57.81 91 PHE A C 1
ATOM 739 O O . PHE A 1 91 ? -14.163 -13.160 33.363 1.00 57.81 91 PHE A O 1
ATOM 746 N N . ARG A 1 92 ? -15.538 -11.507 32.710 1.00 65.50 92 ARG A N 1
ATOM 747 C CA . ARG A 1 92 ? -16.620 -11.820 33.665 1.00 65.50 92 ARG A CA 1
ATOM 748 C C . ARG A 1 92 ? -17.845 -12.389 32.933 1.00 65.50 92 ARG A C 1
ATOM 750 O O . ARG A 1 92 ? -18.717 -11.624 32.500 1.00 65.50 92 ARG A O 1
ATOM 757 N N . PRO A 1 93 ? -17.959 -13.723 32.788 1.00 52.62 93 PRO A N 1
ATOM 758 C CA . PRO A 1 93 ? -19.112 -14.340 32.137 1.00 52.62 93 PRO A CA 1
ATOM 759 C C . PRO A 1 93 ? -20.406 -14.180 32.963 1.00 52.62 93 PRO A C 1
ATOM 761 O O . PRO A 1 93 ? -20.367 -14.035 34.184 1.00 52.62 93 PRO A O 1
ATOM 764 N N . ARG A 1 94 ? -21.566 -14.252 32.286 1.00 56.97 94 ARG A N 1
ATOM 765 C CA . ARG A 1 94 ? -22.938 -14.285 32.860 1.00 56.97 94 ARG A CA 1
ATOM 766 C C . ARG A 1 94 ? -23.489 -12.984 33.488 1.00 56.97 94 ARG A C 1
ATOM 768 O O . ARG A 1 94 ? -24.330 -13.052 34.379 1.00 56.97 94 ARG A O 1
ATOM 775 N N . LYS A 1 95 ? -23.110 -11.791 33.008 1.00 56.62 95 LYS A N 1
ATOM 776 C CA . LYS A 1 95 ? -23.690 -10.496 33.454 1.00 56.62 95 LYS A CA 1
ATOM 777 C C . LYS A 1 95 ? -24.258 -9.624 32.320 1.00 56.62 95 LYS A C 1
ATOM 779 O O . LYS A 1 95 ? -24.132 -8.398 32.360 1.00 56.62 95 LYS A O 1
ATOM 784 N N . GLY A 1 96 ? -24.891 -10.240 31.316 1.00 68.06 96 GLY A N 1
ATOM 785 C CA . GLY A 1 96 ? -25.647 -9.542 30.261 1.00 68.06 96 GLY A CA 1
ATOM 786 C C . GLY A 1 96 ? -24.855 -8.408 29.594 1.00 68.06 96 GLY A C 1
ATOM 787 O O . GLY A 1 96 ? -23.787 -8.641 29.034 1.00 68.06 96 GLY A O 1
ATOM 788 N N . GLN A 1 97 ? -25.345 -7.168 29.718 1.00 60.75 97 GLN A N 1
ATOM 789 C CA . GLN A 1 97 ? -24.738 -5.958 29.140 1.00 60.75 97 GLN A CA 1
ATOM 790 C C . GLN A 1 97 ? -23.275 -5.723 29.568 1.00 60.75 97 GLN A C 1
ATOM 792 O O . GLN A 1 97 ? -22.491 -5.180 28.792 1.00 60.75 97 GLN A O 1
ATOM 797 N N . ARG A 1 98 ? -22.877 -6.142 30.781 1.00 66.00 98 ARG A N 1
ATOM 798 C CA . ARG A 1 98 ? -21.484 -6.009 31.252 1.00 66.00 98 ARG A CA 1
ATOM 799 C C . ARG A 1 98 ? -20.547 -7.019 30.592 1.00 66.00 98 ARG A C 1
ATOM 801 O O . ARG A 1 98 ? -19.455 -6.638 30.207 1.00 66.00 98 ARG A O 1
ATOM 808 N N . SER A 1 99 ? -20.992 -8.257 30.376 1.00 65.50 99 SER A N 1
ATOM 809 C CA . SER A 1 99 ? -20.194 -9.259 29.650 1.00 65.50 99 SER A CA 1
ATOM 810 C C . SER A 1 99 ? -19.993 -8.876 28.178 1.00 65.50 99 SER A C 1
ATOM 812 O O . SER A 1 99 ? -18.972 -9.208 27.586 1.00 65.50 99 SER A O 1
ATOM 814 N N . TRP A 1 100 ? -20.945 -8.145 27.593 1.00 69.25 100 TRP A N 1
ATOM 815 C CA . TRP A 1 100 ? -20.820 -7.621 26.233 1.00 69.25 100 TRP A CA 1
ATOM 816 C C . TRP A 1 100 ? -19.831 -6.453 26.141 1.00 69.25 100 TRP A C 1
ATOM 818 O O . TRP A 1 100 ? -19.039 -6.395 25.207 1.00 69.25 100 TRP A O 1
ATOM 828 N N . LEU A 1 101 ? -19.825 -5.562 27.141 1.00 70.25 101 LEU A N 1
ATOM 829 C CA . LEU A 1 101 ? -18.818 -4.503 27.268 1.00 70.25 101 LEU A CA 1
ATOM 830 C C . LEU A 1 101 ? -17.408 -5.092 27.448 1.00 70.25 101 LEU A C 1
ATOM 832 O O . LEU A 1 101 ? -16.472 -4.642 26.796 1.00 70.25 101 LEU A O 1
ATOM 836 N N . ASP A 1 102 ? -17.270 -6.127 28.282 1.00 71.12 102 ASP A N 1
ATOM 837 C CA . ASP A 1 102 ? -15.999 -6.832 28.485 1.00 71.12 102 ASP A CA 1
ATOM 838 C C . ASP A 1 102 ? -15.521 -7.497 27.179 1.00 71.12 102 ASP A C 1
ATOM 840 O O . ASP A 1 102 ? -14.345 -7.399 26.831 1.00 71.12 102 ASP A O 1
ATOM 844 N N . GLY A 1 103 ? -16.432 -8.109 26.410 1.00 72.44 103 GLY A N 1
ATOM 845 C CA . GLY A 1 103 ? -16.134 -8.674 25.088 1.00 72.44 103 GLY A CA 1
ATOM 846 C C . GLY A 1 103 ? -15.725 -7.621 24.050 1.00 72.44 103 GLY A C 1
ATOM 847 O O . GLY A 1 103 ? -14.753 -7.824 23.327 1.00 72.44 103 GLY A O 1
ATOM 848 N N . HIS A 1 104 ? -16.414 -6.477 24.013 1.00 77.50 104 HIS A N 1
ATOM 849 C CA . HIS A 1 104 ? -16.070 -5.339 23.154 1.00 77.50 104 HIS A CA 1
ATOM 850 C C . HIS A 1 104 ? -14.677 -4.786 23.496 1.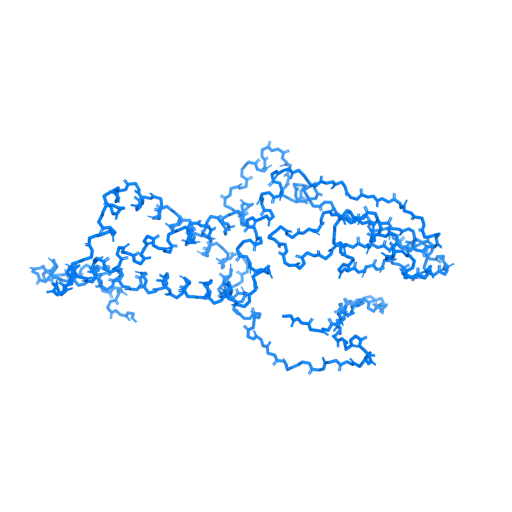00 77.50 104 HIS A C 1
ATOM 852 O O . HIS A 1 104 ? -13.849 -4.589 22.611 1.00 77.50 104 HIS A O 1
ATOM 858 N N . ASN A 1 105 ? -14.367 -4.624 24.785 1.00 76.31 105 ASN A N 1
ATOM 859 C CA . ASN A 1 105 ? -13.050 -4.174 25.236 1.00 76.31 105 ASN A CA 1
ATOM 860 C C . ASN A 1 105 ? -11.944 -5.184 24.889 1.00 76.31 105 ASN A C 1
ATOM 862 O O . ASN A 1 105 ? -10.877 -4.788 24.419 1.00 76.31 105 ASN A O 1
ATOM 866 N N . ALA A 1 106 ? -12.198 -6.482 25.081 1.00 77.00 106 ALA A N 1
ATOM 867 C CA . ALA A 1 106 ? -11.233 -7.531 24.766 1.00 77.00 106 ALA A CA 1
ATOM 868 C C . ALA A 1 106 ? -10.939 -7.616 23.263 1.00 77.00 106 ALA A C 1
ATOM 870 O O . ALA A 1 106 ? -9.776 -7.622 22.854 1.00 77.00 106 ALA A O 1
ATOM 871 N N . LEU A 1 107 ? -11.986 -7.611 22.432 1.00 80.19 107 LEU A N 1
ATOM 872 C CA . LEU A 1 107 ? -11.833 -7.592 20.982 1.00 80.19 107 LEU A CA 1
ATOM 873 C C . LEU A 1 107 ? -11.113 -6.318 20.528 1.00 80.19 107 LEU A C 1
ATOM 875 O O . LEU A 1 107 ? -10.203 -6.401 19.709 1.00 80.19 107 LEU A O 1
ATOM 879 N N . GLY A 1 108 ? -11.468 -5.169 21.111 1.00 81.44 108 GLY A N 1
ATOM 880 C CA . GLY A 1 108 ? -10.852 -3.876 20.836 1.00 81.44 108 GLY A CA 1
ATOM 881 C C . GLY A 1 108 ? -9.342 -3.874 21.054 1.00 81.44 108 GLY A C 1
ATOM 882 O O . GLY A 1 108 ? -8.617 -3.443 20.165 1.00 81.44 108 GLY A O 1
ATOM 883 N N . ILE A 1 109 ? -8.850 -4.407 22.179 1.00 83.69 109 ILE A N 1
ATOM 884 C CA . ILE A 1 109 ? -7.402 -4.504 22.437 1.00 83.69 109 ILE A CA 1
ATOM 885 C C . ILE A 1 109 ? -6.722 -5.439 21.441 1.00 83.69 109 ILE A C 1
ATOM 887 O O . ILE A 1 109 ? -5.657 -5.102 20.926 1.00 83.69 109 ILE A O 1
ATOM 891 N N . LEU A 1 110 ? -7.326 -6.598 21.162 1.00 86.56 110 LEU A N 1
ATOM 892 C CA . LEU A 1 110 ? -6.746 -7.594 20.261 1.00 86.56 110 LEU A CA 1
ATOM 893 C C . LEU A 1 110 ? -6.490 -7.008 18.867 1.00 86.56 110 LEU A C 1
ATOM 895 O O . LEU A 1 110 ? -5.436 -7.232 18.276 1.00 86.56 110 LEU A O 1
ATOM 899 N N . VAL A 1 111 ? -7.449 -6.238 18.352 1.00 90.25 111 VAL A N 1
ATOM 900 C CA . VAL A 1 111 ? -7.378 -5.663 17.003 1.00 90.25 111 VAL A CA 1
ATOM 901 C C . VAL A 1 111 ? -6.727 -4.279 16.968 1.00 90.25 111 VAL A C 1
ATOM 903 O O . VAL A 1 111 ? -6.473 -3.758 15.881 1.00 90.25 111 VAL A O 1
ATOM 906 N N . LEU A 1 112 ? -6.445 -3.671 18.124 1.00 90.62 112 LEU A N 1
ATOM 907 C CA . LEU A 1 112 ? -5.916 -2.311 18.234 1.00 90.62 112 LEU A CA 1
ATOM 908 C C . LEU A 1 112 ? -4.615 -2.097 17.440 1.00 90.62 112 LEU A C 1
ATOM 910 O O . LEU A 1 112 ? -4.567 -1.120 16.690 1.00 90.62 112 LEU A O 1
ATOM 914 N N . PRO A 1 113 ? -3.584 -2.968 17.524 1.00 92.31 113 PRO A N 1
ATOM 915 C CA . PRO A 1 113 ? -2.343 -2.755 16.776 1.00 92.31 113 PRO A CA 1
ATOM 916 C C . PRO A 1 113 ? -2.577 -2.735 15.264 1.00 92.31 113 PRO A C 1
ATOM 918 O O . PRO A 1 113 ? -1.998 -1.916 14.553 1.00 92.31 113 PRO A O 1
ATOM 921 N N . PHE A 1 114 ? -3.471 -3.601 14.778 1.00 94.12 114 PHE A N 1
ATOM 922 C CA . PHE A 1 114 ? -3.839 -3.665 13.368 1.00 94.12 114 PHE A CA 1
ATOM 923 C C . PHE A 1 114 ? -4.570 -2.400 12.911 1.00 94.12 114 PHE A C 1
ATOM 925 O O . PHE A 1 114 ? -4.204 -1.824 11.890 1.00 94.12 114 PHE A O 1
ATOM 932 N N . HIS A 1 115 ? -5.558 -1.930 13.677 1.00 94.12 115 HIS A N 1
ATOM 933 C CA . HIS A 1 115 ? -6.295 -0.712 13.334 1.00 94.12 115 HIS A CA 1
ATOM 934 C C . HIS A 1 115 ? -5.401 0.523 13.387 1.00 94.12 115 HIS A C 1
ATOM 936 O O . HIS A 1 115 ? -5.458 1.353 12.488 1.00 94.12 115 HIS A O 1
ATOM 942 N N . LEU A 1 116 ? -4.527 0.628 14.390 1.00 95.19 116 LEU A N 1
ATOM 943 C CA . LEU A 1 116 ? -3.573 1.728 14.468 1.00 95.19 116 LEU A CA 1
ATOM 944 C C . LEU A 1 116 ? -2.641 1.734 13.249 1.00 95.19 116 LEU A C 1
ATOM 946 O O . LEU A 1 116 ? -2.443 2.783 12.637 1.00 95.19 116 LEU A O 1
ATOM 950 N N . MET A 1 117 ? -2.130 0.560 12.863 1.00 95.75 117 MET A N 1
ATOM 951 C CA . MET A 1 117 ? -1.286 0.391 11.680 1.00 95.75 117 MET A CA 1
ATOM 952 C C . MET A 1 117 ? -2.026 0.770 10.390 1.00 95.75 117 MET A C 1
ATOM 954 O O . MET A 1 117 ? -1.520 1.594 9.625 1.00 95.75 117 MET A O 1
ATOM 958 N N . ILE A 1 118 ? -3.221 0.222 10.144 1.00 95.19 118 ILE A N 1
ATOM 959 C CA . ILE A 1 118 ? -3.991 0.468 8.913 1.00 95.19 118 ILE A CA 1
ATOM 960 C C . ILE A 1 118 ? -4.409 1.933 8.803 1.00 95.19 118 ILE A C 1
ATOM 962 O O . ILE A 1 118 ? -4.265 2.541 7.740 1.00 95.19 118 ILE A O 1
ATOM 966 N N . THR A 1 119 ? -4.871 2.533 9.898 1.00 95.12 119 THR A N 1
ATOM 967 C CA . THR A 1 119 ? -5.316 3.923 9.881 1.00 95.12 119 THR A CA 1
ATOM 968 C C . THR A 1 119 ? -4.135 4.873 9.691 1.00 95.12 119 THR A C 1
ATOM 970 O O . THR A 1 119 ? -4.193 5.744 8.824 1.00 95.12 119 THR A O 1
ATOM 973 N N . TYR A 1 120 ? -3.027 4.680 10.416 1.00 95.38 120 TYR A N 1
ATOM 974 C CA . TYR A 1 120 ? -1.836 5.519 10.256 1.00 95.38 120 TYR A CA 1
ATOM 975 C C . TYR A 1 120 ? -1.225 5.399 8.855 1.00 95.38 120 TYR A C 1
ATOM 977 O O . TYR A 1 120 ? -0.940 6.408 8.211 1.00 95.38 120 TYR A O 1
ATOM 985 N N . SER A 1 121 ? -1.081 4.176 8.341 1.00 95.31 121 SER A N 1
ATOM 986 C CA . SER A 1 121 ? -0.548 3.956 6.994 1.00 95.31 121 SER A CA 1
ATOM 987 C C . SER A 1 121 ? -1.415 4.601 5.910 1.00 95.31 121 SER A C 1
ATOM 989 O O . SER A 1 121 ? -0.861 5.159 4.967 1.00 95.31 121 SER A O 1
ATOM 991 N N . SER A 1 122 ? -2.746 4.641 6.061 1.00 94.06 122 SER A N 1
ATOM 992 C CA . SER A 1 122 ? -3.614 5.363 5.114 1.00 94.06 122 SER A CA 1
ATOM 993 C C . SER A 1 122 ? -3.328 6.873 5.067 1.00 94.06 122 SER A C 1
ATOM 995 O O . SER A 1 122 ? -3.301 7.462 3.985 1.00 94.06 122 SER A O 1
ATOM 997 N N . LEU A 1 123 ? -3.035 7.494 6.219 1.00 93.81 123 LEU A N 1
ATOM 998 C CA . LEU A 1 123 ? -2.652 8.906 6.302 1.00 93.81 123 LEU A CA 1
ATOM 999 C C . LEU A 1 123 ? -1.289 9.157 5.650 1.00 93.81 123 LEU A C 1
ATOM 1001 O O . LEU A 1 123 ? -1.113 10.174 4.984 1.00 93.81 123 LEU A O 1
ATOM 1005 N N . VAL A 1 124 ? -0.345 8.220 5.786 1.00 91.81 124 VAL A N 1
ATOM 1006 C CA . VAL A 1 124 ? 0.963 8.287 5.110 1.00 91.81 124 VAL A CA 1
ATOM 1007 C C . VAL A 1 124 ? 0.802 8.189 3.589 1.00 91.81 124 VAL A C 1
ATOM 1009 O O . VAL A 1 124 ? 1.430 8.949 2.854 1.00 91.81 124 VAL A O 1
ATOM 1012 N N . ILE A 1 125 ? -0.077 7.310 3.096 1.00 91.00 125 ILE A N 1
ATOM 1013 C CA . ILE A 1 125 ? -0.360 7.163 1.656 1.00 91.00 125 ILE A CA 1
ATOM 1014 C C . ILE A 1 125 ? -0.900 8.469 1.060 1.00 91.00 125 ILE A C 1
ATOM 1016 O O . ILE A 1 125 ? -0.514 8.851 -0.047 1.00 91.00 125 ILE A O 1
ATOM 1020 N N . PHE A 1 126 ? -1.755 9.175 1.801 1.00 91.06 126 PHE A N 1
ATOM 1021 C CA . PHE A 1 126 ? -2.321 10.466 1.407 1.00 91.06 126 PHE A CA 1
ATOM 1022 C C . PHE A 1 126 ? -1.619 11.668 2.067 1.00 91.06 126 PHE A C 1
ATOM 1024 O O . PHE A 1 126 ? -2.208 12.742 2.174 1.00 91.06 126 PHE A O 1
ATOM 1031 N N . MET A 1 127 ? -0.349 11.539 2.469 1.00 89.38 127 MET A N 1
ATOM 1032 C CA . MET A 1 127 ? 0.366 12.588 3.214 1.00 89.38 127 MET A CA 1
ATOM 1033 C C . MET A 1 127 ? 0.393 13.932 2.477 1.00 89.38 127 MET A C 1
ATOM 1035 O O . MET A 1 127 ? 0.161 14.970 3.088 1.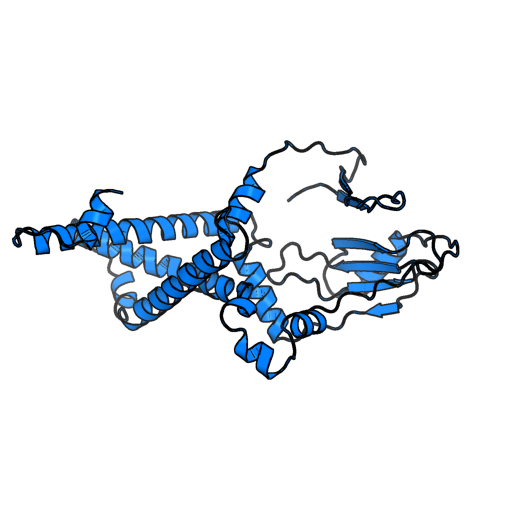00 89.38 127 MET A O 1
ATOM 1039 N N . SER A 1 128 ? 0.605 13.916 1.158 1.00 88.62 128 SER A N 1
ATOM 1040 C CA . SER A 1 128 ? 0.608 15.127 0.325 1.00 88.62 128 SER A CA 1
ATOM 1041 C C . SER A 1 128 ? -0.740 15.851 0.282 1.00 88.62 128 SER A C 1
ATOM 1043 O O . SER A 1 128 ? -0.793 17.027 -0.059 1.00 88.62 128 SER A O 1
ATOM 1045 N N . MET A 1 129 ? -1.825 15.166 0.638 1.00 88.75 129 MET A N 1
ATOM 1046 C CA . MET A 1 129 ? -3.174 15.717 0.697 1.00 88.75 129 MET A CA 1
ATOM 1047 C C . MET A 1 129 ? -3.505 16.266 2.089 1.00 88.75 129 MET A C 1
ATOM 1049 O O . MET A 1 129 ? -4.119 17.321 2.198 1.00 88.75 129 MET A O 1
ATOM 1053 N N . VAL A 1 130 ? -3.086 15.567 3.149 1.00 87.88 130 VAL A N 1
ATOM 1054 C CA . VAL A 1 130 ? -3.411 15.925 4.542 1.00 87.88 130 VAL A CA 1
ATOM 1055 C C . VAL A 1 130 ? -2.439 16.950 5.119 1.00 87.88 130 VAL A C 1
ATOM 1057 O O . VAL A 1 130 ? -2.850 17.836 5.862 1.00 87.88 130 VAL A O 1
ATOM 1060 N N . MET A 1 131 ? -1.151 16.834 4.794 1.00 87.69 131 MET A N 1
ATOM 1061 C CA . MET A 1 131 ? -0.090 17.709 5.296 1.00 87.69 131 MET A CA 1
ATOM 1062 C C . MET A 1 131 ? 0.861 18.138 4.166 1.00 87.69 131 MET A C 1
ATOM 1064 O O . MET A 1 131 ? 2.036 17.771 4.174 1.00 87.69 131 MET A O 1
ATOM 1068 N N . PRO A 1 132 ? 0.392 18.941 3.190 1.00 89.56 132 PRO A N 1
ATOM 1069 C CA . PRO A 1 132 ? 1.248 19.439 2.112 1.00 89.56 132 PRO A CA 1
ATOM 1070 C C . PRO A 1 132 ? 2.290 20.455 2.593 1.00 89.56 132 PRO A C 1
ATOM 1072 O O . PRO A 1 132 ? 3.320 20.612 1.948 1.00 89.56 132 PRO A O 1
ATOM 1075 N N . ALA A 1 133 ? 2.039 21.148 3.709 1.00 90.12 133 ALA A N 1
ATOM 1076 C CA . ALA A 1 133 ? 2.851 22.281 4.156 1.00 90.12 133 ALA A CA 1
ATOM 1077 C C . ALA A 1 133 ? 4.332 21.928 4.375 1.00 90.12 133 ALA A C 1
ATOM 1079 O O . ALA A 1 133 ? 5.198 22.713 4.010 1.00 90.12 133 ALA A O 1
ATOM 1080 N N . SER A 1 134 ? 4.630 20.741 4.912 1.00 87.06 134 SER A N 1
ATOM 1081 C CA . SER A 1 134 ? 6.013 20.287 5.125 1.00 87.06 134 SER A CA 1
ATOM 1082 C C . SER A 1 134 ? 6.753 19.968 3.825 1.00 87.06 134 SER A C 1
ATOM 1084 O O . SER A 1 134 ? 7.973 20.092 3.761 1.00 87.06 134 SER A O 1
ATOM 1086 N N . ILE A 1 135 ? 6.024 19.555 2.784 1.00 88.19 135 ILE A N 1
ATOM 1087 C CA . ILE A 1 135 ? 6.584 19.341 1.447 1.00 88.19 135 ILE A CA 1
ATOM 1088 C C . ILE A 1 135 ? 6.811 20.704 0.794 1.00 88.19 135 ILE A C 1
ATOM 1090 O O . ILE A 1 135 ? 7.904 20.988 0.320 1.00 88.19 135 ILE A O 1
ATOM 1094 N N . LEU A 1 136 ? 5.798 21.570 0.826 1.00 91.44 136 LEU A N 1
ATOM 1095 C CA . LEU A 1 136 ? 5.837 22.888 0.194 1.00 91.44 136 LEU A CA 1
ATOM 1096 C C . LEU A 1 136 ? 6.809 23.870 0.870 1.00 91.44 136 LEU A C 1
ATOM 1098 O O . LEU A 1 136 ? 7.153 24.882 0.274 1.00 91.44 136 LEU A O 1
ATOM 1102 N N . SER A 1 137 ? 7.280 23.587 2.090 1.00 92.50 137 SER A N 1
ATOM 1103 C CA . SER A 1 137 ? 8.336 24.380 2.731 1.00 92.50 137 SER A CA 1
ATOM 1104 C C . SER A 1 137 ? 9.740 24.074 2.204 1.00 92.50 137 SER A C 1
ATOM 1106 O O . SER A 1 137 ? 10.646 24.867 2.433 1.00 92.50 137 SER A O 1
ATOM 1108 N N . GLN A 1 138 ? 9.942 22.918 1.561 1.00 90.56 138 GLN A N 1
ATOM 1109 C CA . GLN A 1 138 ? 11.234 22.510 0.984 1.00 90.56 138 GLN A CA 1
ATOM 1110 C C . GLN A 1 138 ? 11.204 22.415 -0.546 1.00 90.56 138 GLN A C 1
ATOM 1112 O O . GLN A 1 138 ? 12.252 22.459 -1.181 1.00 90.56 138 GLN A O 1
ATOM 1117 N N . TYR A 1 139 ? 10.015 22.294 -1.139 1.00 89.50 139 TYR A N 1
ATOM 1118 C CA . TYR A 1 139 ? 9.814 22.095 -2.568 1.00 89.50 139 TYR A CA 1
ATOM 1119 C C . TYR A 1 139 ? 8.818 23.101 -3.133 1.00 89.50 139 TYR A C 1
ATOM 1121 O O . TYR A 1 139 ? 7.747 23.292 -2.565 1.00 89.50 139 TYR A O 1
ATOM 1129 N N . ASP A 1 140 ? 9.093 23.622 -4.331 1.00 88.75 140 ASP A N 1
ATOM 1130 C CA . ASP A 1 140 ? 8.159 24.510 -5.042 1.00 88.75 140 ASP A CA 1
ATOM 1131 C C . ASP A 1 140 ? 6.813 23.830 -5.337 1.00 88.75 140 ASP A C 1
ATOM 1133 O O . ASP A 1 140 ? 5.758 24.462 -5.371 1.00 88.75 140 ASP A O 1
ATOM 1137 N N . THR A 1 141 ? 6.841 22.516 -5.587 1.00 90.50 141 THR A N 1
ATOM 1138 C CA . THR A 1 141 ? 5.651 21.714 -5.890 1.00 90.50 141 THR A CA 1
ATOM 1139 C C . THR A 1 141 ? 5.753 20.316 -5.296 1.00 90.50 141 THR A C 1
ATOM 1141 O O . THR A 1 141 ? 6.828 19.721 -5.215 1.00 90.50 141 THR A O 1
ATOM 1144 N N . VAL A 1 142 ? 4.601 19.722 -4.979 1.00 86.75 142 VAL A N 1
ATOM 1145 C CA . VAL A 1 142 ? 4.505 18.319 -4.542 1.00 86.75 142 VAL A CA 1
ATOM 1146 C C . VAL A 1 142 ? 5.077 17.356 -5.599 1.00 86.75 142 VAL A C 1
ATOM 1148 O O . VAL A 1 142 ? 5.661 16.327 -5.271 1.00 86.75 142 VAL A O 1
ATOM 1151 N N . GLN A 1 143 ? 4.955 17.692 -6.884 1.00 87.31 143 GLN A N 1
ATOM 1152 C CA . GLN A 1 143 ? 5.506 16.916 -7.994 1.00 87.31 143 GLN A CA 1
ATOM 1153 C C . GLN A 1 143 ? 7.038 16.926 -8.015 1.00 87.31 143 GLN A C 1
ATOM 1155 O O . GLN A 1 143 ? 7.635 15.934 -8.430 1.00 87.31 143 GLN A O 1
ATOM 1160 N N . ALA A 1 144 ? 7.687 18.016 -7.591 1.00 87.00 144 ALA A N 1
ATOM 1161 C CA . ALA A 1 144 ? 9.142 18.050 -7.447 1.00 87.00 144 ALA A CA 1
ATOM 1162 C C . ALA A 1 144 ? 9.606 17.041 -6.386 1.00 87.00 144 ALA A C 1
ATOM 1164 O O . ALA A 1 144 ? 10.456 16.208 -6.690 1.00 87.00 144 ALA A O 1
ATOM 1165 N N . PHE A 1 145 ? 8.942 17.014 -5.225 1.00 86.81 145 PHE A N 1
ATOM 1166 C CA . PHE A 1 145 ? 9.195 16.017 -4.182 1.00 86.81 145 PHE A CA 1
ATOM 1167 C C . PHE A 1 145 ? 9.061 14.579 -4.699 1.00 86.81 145 PHE A C 1
ATOM 1169 O O . PHE A 1 145 ? 9.963 13.769 -4.511 1.00 86.81 145 PHE A O 1
ATOM 1176 N N . TYR A 1 146 ? 7.968 14.243 -5.395 1.00 84.12 146 TYR A N 1
ATOM 1177 C CA . TYR A 1 146 ? 7.789 12.878 -5.907 1.00 84.12 146 TYR A CA 1
ATOM 1178 C C . TYR A 1 146 ? 8.807 12.495 -6.992 1.00 84.12 146 TYR A C 1
ATOM 1180 O O . TYR A 1 146 ? 9.148 11.319 -7.082 1.00 84.12 146 TYR A O 1
ATOM 1188 N N . ARG A 1 147 ? 9.295 13.447 -7.802 1.00 83.12 147 ARG A N 1
ATOM 1189 C CA . ARG A 1 147 ? 10.348 13.184 -8.802 1.00 83.12 147 ARG A CA 1
ATOM 1190 C C . ARG A 1 147 ? 11.684 12.852 -8.150 1.00 83.12 147 ARG A C 1
ATOM 1192 O O . ARG A 1 147 ? 12.357 11.940 -8.615 1.00 83.12 147 ARG A O 1
ATOM 1199 N N . GLU A 1 148 ? 12.035 13.557 -7.080 1.00 81.50 148 GLU A N 1
ATOM 1200 C CA . GLU A 1 148 ? 13.252 13.272 -6.319 1.00 81.50 148 GLU A CA 1
ATOM 1201 C C . GLU A 1 148 ? 13.115 11.984 -5.495 1.00 81.50 148 GLU A C 1
ATOM 1203 O O . GLU A 1 148 ? 14.002 11.137 -5.512 1.00 81.50 148 GLU A O 1
ATOM 1208 N N . ALA A 1 149 ? 11.982 11.791 -4.814 1.00 78.44 149 ALA A N 1
ATOM 1209 C CA . ALA A 1 149 ? 11.746 10.613 -3.982 1.00 78.44 149 ALA A CA 1
ATOM 1210 C C . ALA A 1 149 ? 11.611 9.321 -4.806 1.00 78.44 149 ALA A C 1
ATOM 1212 O O . ALA A 1 149 ? 11.990 8.245 -4.348 1.00 78.44 149 ALA A O 1
ATOM 1213 N N . PHE A 1 150 ? 11.060 9.400 -6.017 1.00 76.19 150 PHE A N 1
ATOM 1214 C CA . PHE A 1 150 ? 10.874 8.254 -6.905 1.00 76.19 150 PHE A CA 1
ATOM 1215 C C . PHE A 1 150 ? 11.504 8.540 -8.269 1.00 76.19 150 PHE A C 1
ATOM 1217 O O . PHE A 1 150 ? 10.773 8.759 -9.245 1.00 76.19 150 PHE A O 1
ATOM 1224 N N . PRO A 1 151 ? 12.847 8.520 -8.358 1.00 70.44 151 PRO A N 1
ATOM 1225 C CA . PRO A 1 151 ? 13.526 8.736 -9.621 1.00 70.44 151 PRO A CA 1
ATOM 1226 C C . PRO A 1 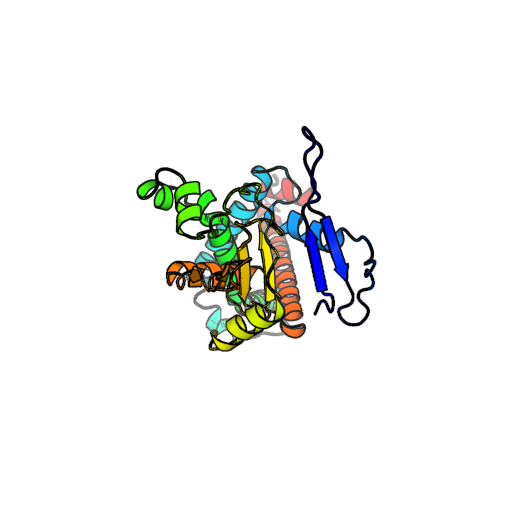151 ? 13.082 7.644 -10.593 1.00 70.44 151 PRO A C 1
ATOM 1228 O O . PRO A 1 151 ? 13.207 6.446 -10.330 1.00 70.44 151 PRO A O 1
ATOM 1231 N N . SER A 1 152 ? 12.491 8.067 -11.706 1.00 65.50 152 SER A N 1
ATOM 1232 C CA . SER A 1 152 ? 12.217 7.169 -12.821 1.00 65.50 152 SER A CA 1
ATOM 1233 C C . SER A 1 152 ? 13.450 7.147 -13.717 1.00 65.50 152 SER A C 1
ATOM 1235 O O . SER A 1 152 ? 14.031 8.210 -13.936 1.00 65.50 152 SER A O 1
ATOM 1237 N N . PRO A 1 153 ? 13.851 5.983 -14.251 1.00 65.00 153 PRO A N 1
ATOM 1238 C CA . PRO A 1 153 ? 14.898 5.927 -15.262 1.00 65.00 153 PRO A CA 1
ATOM 1239 C C . PRO A 1 153 ? 14.522 6.855 -16.415 1.00 65.00 153 PRO A C 1
ATOM 1241 O O . PRO A 1 153 ? 13.378 6.814 -16.882 1.00 65.00 153 PRO A O 1
ATOM 1244 N N . GLU A 1 154 ? 15.448 7.713 -16.838 1.00 63.12 154 GLU A N 1
ATOM 1245 C CA . GLU A 1 154 ? 15.192 8.627 -17.945 1.00 63.12 154 GLU A CA 1
ATOM 1246 C C . GLU A 1 154 ? 14.841 7.822 -19.199 1.00 63.12 154 GLU A C 1
ATOM 1248 O O . GLU A 1 154 ? 15.620 7.006 -19.691 1.00 63.12 154 GLU A O 1
ATOM 1253 N N . THR A 1 155 ? 13.631 8.026 -19.717 1.00 65.94 155 THR A N 1
ATOM 1254 C CA . THR A 1 155 ? 13.235 7.458 -21.002 1.00 65.94 155 THR A CA 1
ATOM 1255 C C . THR A 1 155 ? 13.830 8.328 -22.099 1.00 65.94 155 THR A C 1
ATOM 1257 O O . THR A 1 155 ? 13.305 9.404 -22.397 1.00 65.94 155 THR A O 1
ATOM 1260 N N . VAL A 1 156 ? 14.937 7.874 -22.682 1.00 75.19 156 VAL A N 1
ATOM 1261 C CA . VAL A 1 156 ? 15.549 8.511 -23.853 1.00 75.19 156 VAL A CA 1
ATOM 1262 C C . VAL A 1 156 ? 14.566 8.434 -25.025 1.00 75.19 156 VAL A C 1
ATOM 1264 O O . VAL A 1 156 ? 13.855 7.441 -25.184 1.00 75.19 156 VAL A O 1
ATOM 1267 N N . LYS A 1 157 ? 14.466 9.496 -25.831 1.00 81.12 157 LYS A N 1
ATOM 1268 C CA . LYS A 1 157 ? 13.639 9.469 -27.049 1.00 81.12 157 LYS A CA 1
ATOM 1269 C C . LYS A 1 157 ? 14.303 8.577 -28.111 1.00 81.12 157 LYS A C 1
ATOM 1271 O O . LYS A 1 157 ? 15.529 8.607 -28.188 1.00 81.12 157 LYS A O 1
ATOM 1276 N N . PRO A 1 158 ? 13.531 7.856 -28.948 1.00 80.88 158 PRO A N 1
ATOM 1277 C CA . PRO A 1 158 ? 14.094 7.082 -30.052 1.00 80.88 158 PRO A CA 1
ATOM 1278 C C . PRO A 1 158 ? 14.968 7.961 -30.952 1.00 80.88 158 PRO A C 1
ATOM 1280 O O . PRO A 1 158 ? 14.538 9.052 -31.336 1.00 80.88 158 PRO A O 1
ATOM 1283 N N . ALA A 1 159 ? 16.166 7.492 -31.301 1.00 83.81 159 ALA A N 1
ATOM 1284 C CA . ALA A 1 159 ? 17.041 8.185 -32.245 1.00 83.81 159 ALA A CA 1
ATOM 1285 C C . ALA A 1 159 ? 16.617 7.970 -33.709 1.00 83.81 159 ALA A C 1
ATOM 1287 O O . ALA A 1 159 ? 17.097 8.677 -34.594 1.00 83.81 159 ALA A O 1
ATOM 1288 N N . GLY A 1 160 ? 15.724 7.010 -33.974 1.00 83.50 160 GLY A N 1
ATOM 1289 C CA . GLY A 1 160 ? 15.314 6.614 -35.321 1.00 83.50 160 GLY A CA 1
ATOM 1290 C C . GLY A 1 160 ? 16.382 5.796 -36.049 1.00 83.50 160 GLY A C 1
ATOM 1291 O O . GLY A 1 160 ? 16.338 5.687 -37.273 1.00 83.50 160 GLY A O 1
ATOM 1292 N N . GLN A 1 161 ? 17.357 5.254 -35.318 1.00 88.00 161 GLN A N 1
ATOM 1293 C CA . GLN A 1 161 ? 18.469 4.489 -35.872 1.00 88.00 161 GLN A CA 1
ATOM 1294 C C . GLN A 1 161 ? 18.286 3.016 -35.511 1.00 88.00 161 GLN A C 1
ATOM 1296 O O . GLN A 1 161 ? 18.372 2.684 -34.329 1.00 88.00 161 GLN A O 1
ATOM 1301 N N . PRO A 1 162 ? 18.054 2.127 -36.492 1.00 89.12 162 PRO A N 1
ATOM 1302 C CA . PRO A 1 162 ? 17.844 0.715 -36.213 1.00 89.12 162 PRO A CA 1
ATOM 1303 C C . PRO A 1 162 ? 19.068 0.075 -35.553 1.00 89.12 162 PRO A C 1
ATOM 1305 O O . PRO A 1 162 ? 20.181 0.182 -36.069 1.00 89.12 162 PRO A O 1
ATOM 1308 N N . ALA A 1 163 ? 18.858 -0.634 -34.447 1.00 89.44 163 ALA A N 1
ATOM 1309 C CA . ALA A 1 163 ? 19.887 -1.436 -33.795 1.00 89.44 163 ALA A CA 1
ATOM 1310 C C . ALA A 1 163 ? 19.291 -2.748 -33.260 1.00 89.44 163 ALA A C 1
ATOM 1312 O O . ALA A 1 163 ? 18.155 -2.757 -32.776 1.00 89.44 163 ALA A O 1
ATOM 1313 N N . PRO A 1 164 ? 20.024 -3.874 -33.341 1.00 89.88 164 PRO A N 1
ATOM 1314 C CA . PRO A 1 164 ? 19.539 -5.139 -32.811 1.00 89.88 164 PRO A CA 1
ATOM 1315 C C . PRO A 1 164 ? 19.460 -5.083 -31.282 1.00 89.88 164 PRO A C 1
ATOM 1317 O O . PRO A 1 164 ? 20.378 -4.604 -30.617 1.00 89.88 164 PRO A O 1
ATOM 1320 N N . LEU A 1 165 ? 18.367 -5.614 -30.728 1.00 90.75 165 LEU A N 1
ATOM 1321 C CA . LEU A 1 165 ? 18.231 -5.783 -29.286 1.00 90.75 165 LEU A CA 1
ATOM 1322 C C . LEU A 1 165 ? 19.076 -6.979 -28.830 1.00 90.75 165 LEU A C 1
ATOM 1324 O O . LEU A 1 165 ? 18.957 -8.078 -29.379 1.00 90.75 165 LEU A O 1
ATOM 1328 N N . VAL A 1 166 ? 19.892 -6.778 -27.800 1.00 92.94 166 VAL A N 1
ATOM 1329 C CA . VAL A 1 166 ? 20.655 -7.846 -27.152 1.00 92.94 166 VAL A CA 1
ATOM 1330 C C . VAL A 1 166 ? 19.720 -8.891 -26.532 1.00 92.94 166 VAL A C 1
ATOM 1332 O O . VAL A 1 166 ? 18.601 -8.595 -26.101 1.00 92.94 166 VAL A O 1
ATOM 1335 N N . ALA A 1 167 ? 20.182 -10.139 -26.455 1.00 92.88 167 ALA A N 1
ATOM 1336 C CA . ALA A 1 167 ? 19.445 -11.192 -25.771 1.00 92.88 167 ALA A CA 1
ATOM 1337 C C . ALA A 1 167 ? 19.188 -10.809 -24.301 1.00 92.88 167 ALA A C 1
ATOM 1339 O O . ALA A 1 167 ? 20.103 -10.437 -23.568 1.00 92.88 167 ALA A O 1
ATOM 1340 N N . LEU A 1 168 ? 17.937 -10.943 -23.850 1.00 92.12 168 LEU A N 1
ATOM 1341 C CA . LEU A 1 168 ? 17.536 -10.535 -22.497 1.00 92.12 168 LEU A CA 1
ATOM 1342 C C . LEU A 1 168 ? 17.990 -11.524 -21.413 1.00 92.12 168 LEU A C 1
ATOM 1344 O O . LEU A 1 168 ? 18.220 -11.123 -20.275 1.00 92.12 168 LEU A O 1
ATOM 1348 N N . ALA A 1 169 ? 18.129 -12.811 -21.745 1.00 92.06 169 ALA A N 1
ATOM 1349 C CA . ALA A 1 169 ? 18.467 -13.849 -20.769 1.00 92.06 169 ALA A CA 1
ATOM 1350 C C . ALA A 1 169 ? 19.836 -13.626 -20.082 1.00 92.06 169 ALA A C 1
ATOM 1352 O O . ALA A 1 169 ? 19.885 -13.695 -18.852 1.00 92.06 169 ALA A O 1
ATOM 1353 N N . PRO A 1 170 ? 20.924 -13.276 -20.801 1.00 92.75 170 PRO A N 1
ATOM 1354 C CA . PRO A 1 170 ? 22.184 -12.882 -20.168 1.00 92.75 170 PRO A CA 1
ATOM 1355 C C . PRO A 1 170 ? 22.052 -11.691 -19.210 1.00 92.75 170 PRO A C 1
ATOM 1357 O O . PRO A 1 170 ? 22.635 -11.721 -18.130 1.00 92.75 170 PRO A O 1
ATOM 1360 N N . LEU A 1 171 ? 21.248 -10.679 -19.559 1.00 91.50 171 LEU A N 1
ATOM 1361 C CA . LEU A 1 171 ? 21.032 -9.506 -18.702 1.00 91.50 171 LEU A CA 1
ATOM 1362 C C . LEU A 1 171 ? 20.299 -9.876 -17.411 1.00 91.50 171 LEU A C 1
ATOM 1364 O O . LEU A 1 171 ? 20.657 -9.408 -16.333 1.00 91.50 171 LEU A O 1
ATOM 1368 N N . VAL A 1 172 ? 19.299 -10.756 -17.508 1.00 91.50 172 VAL A N 1
ATOM 1369 C CA . VAL A 1 172 ? 18.580 -11.285 -16.341 1.00 91.50 172 VAL A CA 1
ATOM 1370 C C . VAL A 1 172 ? 19.529 -12.051 -15.419 1.00 91.50 172 VAL A C 1
ATOM 1372 O O . VAL A 1 172 ? 19.493 -11.847 -14.207 1.00 91.50 172 VAL A O 1
ATOM 1375 N N . ASN A 1 173 ? 20.417 -12.877 -15.975 1.00 90.75 173 ASN A N 1
ATOM 1376 C CA . ASN A 1 173 ? 21.418 -13.600 -15.190 1.00 90.75 173 ASN A CA 1
ATOM 1377 C C . ASN A 1 173 ? 22.416 -12.649 -14.517 1.00 90.75 173 ASN A C 1
ATOM 1379 O O . ASN A 1 173 ? 22.708 -12.819 -13.336 1.00 90.75 173 ASN A O 1
ATOM 1383 N N . ALA A 1 174 ? 22.888 -11.624 -15.231 1.00 89.69 174 ALA A N 1
ATOM 1384 C CA . ALA A 1 174 ? 23.778 -10.607 -14.677 1.00 89.69 174 ALA A CA 1
ATOM 1385 C C . ALA A 1 174 ? 23.114 -9.823 -13.531 1.00 89.69 174 ALA A C 1
ATOM 1387 O O . ALA A 1 174 ? 23.736 -9.598 -12.493 1.00 89.69 174 ALA A O 1
ATOM 1388 N N . ALA A 1 175 ? 21.838 -9.458 -13.679 1.00 88.62 175 ALA A N 1
ATOM 1389 C CA . ALA A 1 175 ? 21.074 -8.795 -12.625 1.00 88.62 175 ALA A CA 1
ATOM 1390 C C . ALA A 1 175 ? 20.875 -9.691 -11.394 1.00 88.62 175 ALA A C 1
ATOM 1392 O O . ALA A 1 175 ? 21.107 -9.245 -10.273 1.00 88.62 175 ALA A O 1
ATOM 1393 N N . ASN A 1 176 ? 20.508 -10.960 -11.597 1.00 88.81 176 ASN A N 1
ATOM 1394 C CA . ASN A 1 176 ? 20.357 -11.928 -10.508 1.00 88.81 176 ASN A CA 1
ATOM 1395 C C . ASN A 1 176 ? 21.680 -12.177 -9.768 1.00 88.81 176 ASN A C 1
ATOM 1397 O O . ASN A 1 176 ? 21.667 -12.318 -8.554 1.00 88.81 176 ASN A O 1
ATOM 1401 N N . ALA A 1 177 ? 22.814 -12.211 -10.476 1.00 87.75 177 ALA A N 1
ATOM 1402 C CA . ALA A 1 177 ? 24.131 -12.391 -9.862 1.00 87.75 177 ALA A CA 1
ATOM 1403 C C . ALA A 1 177 ? 24.595 -11.163 -9.063 1.00 87.75 177 ALA A C 1
ATOM 1405 O O . ALA A 1 177 ? 25.353 -11.301 -8.108 1.00 87.75 177 ALA A O 1
ATOM 1406 N N . LYS A 1 178 ? 24.155 -9.961 -9.455 1.00 85.12 178 LYS A N 1
ATOM 1407 C CA . LYS A 1 178 ? 24.502 -8.707 -8.777 1.00 85.12 178 LYS A CA 1
ATOM 1408 C C . LYS A 1 178 ? 23.668 -8.453 -7.519 1.00 85.12 178 LYS A C 1
ATOM 1410 O O . LYS A 1 178 ? 24.107 -7.738 -6.624 1.00 85.12 178 LYS A O 1
ATOM 1415 N N . TRP A 1 179 ? 22.452 -8.982 -7.449 1.00 81.44 179 TRP A N 1
ATOM 1416 C CA . TRP A 1 179 ? 21.598 -8.814 -6.282 1.00 81.44 179 TRP A CA 1
ATOM 1417 C C . TRP A 1 179 ? 21.902 -9.869 -5.216 1.00 81.44 179 TRP A C 1
ATOM 1419 O O . TRP A 1 179 ? 21.682 -11.052 -5.439 1.00 81.44 179 TRP A O 1
ATOM 1429 N N . ASP A 1 180 ? 22.312 -9.426 -4.022 1.00 70.31 180 ASP A N 1
ATOM 1430 C CA . ASP A 1 180 ? 22.601 -10.309 -2.875 1.00 70.31 180 ASP A CA 1
ATOM 1431 C C . ASP A 1 180 ? 21.417 -11.210 -2.480 1.00 70.31 180 ASP A C 1
ATOM 1433 O O . ASP A 1 180 ? 21.582 -12.266 -1.871 1.00 70.31 180 ASP A O 1
ATOM 1437 N N . SER A 1 181 ? 20.193 -10.773 -2.790 1.00 70.75 181 SER A N 1
ATOM 1438 C CA . SER A 1 181 ? 18.972 -11.554 -2.611 1.00 70.75 181 SER A CA 1
ATOM 1439 C C . SER A 1 181 ? 17.874 -11.104 -3.575 1.00 70.75 181 SER A C 1
ATOM 1441 O O . SER A 1 181 ? 17.753 -9.922 -3.909 1.00 70.75 181 SER A O 1
ATOM 1443 N N . GLY A 1 182 ? 17.037 -12.056 -3.989 1.00 71.69 182 GLY A N 1
ATOM 1444 C CA . GLY A 1 182 ? 15.918 -11.825 -4.899 1.00 71.69 182 GLY A CA 1
ATOM 1445 C C . GLY A 1 182 ? 16.243 -12.126 -6.362 1.00 71.69 182 GLY A C 1
ATOM 1446 O O . GLY A 1 182 ? 17.389 -12.318 -6.750 1.00 71.69 182 GLY A O 1
ATOM 1447 N N . GLN A 1 183 ? 15.192 -12.195 -7.172 1.00 82.88 183 GLN A N 1
ATOM 1448 C CA . GLN A 1 183 ? 15.256 -12.488 -8.606 1.00 82.88 183 GLN A CA 1
ATOM 1449 C C . GLN A 1 183 ? 14.662 -11.326 -9.403 1.00 82.88 183 GLN A C 1
ATOM 1451 O O . GLN A 1 183 ? 13.930 -10.507 -8.848 1.00 82.88 183 GLN A O 1
ATOM 1456 N N . VAL A 1 184 ? 14.917 -11.256 -10.707 1.00 86.75 184 VAL A N 1
ATOM 1457 C CA . VAL A 1 184 ? 14.217 -10.317 -11.597 1.00 86.75 184 VAL A CA 1
ATOM 1458 C C . VAL A 1 184 ? 12.716 -10.607 -11.588 1.00 86.75 184 VAL A C 1
ATOM 1460 O O . VAL A 1 184 ? 12.270 -11.690 -11.959 1.00 86.75 184 VAL A O 1
ATOM 1463 N N . GLY A 1 185 ? 11.927 -9.613 -11.177 1.00 83.69 185 GLY A N 1
ATOM 1464 C CA . GLY A 1 185 ? 10.465 -9.680 -11.159 1.00 83.69 185 GLY A CA 1
ATOM 1465 C C . GLY A 1 185 ? 9.818 -9.056 -12.392 1.00 83.69 185 GLY A C 1
ATOM 1466 O O . GLY A 1 185 ? 8.715 -9.449 -12.779 1.00 83.69 185 GLY A O 1
ATOM 1467 N N . ARG A 1 186 ? 10.489 -8.086 -13.024 1.00 86.44 186 ARG A N 1
ATOM 1468 C CA . ARG A 1 186 ? 9.981 -7.402 -14.217 1.00 86.44 186 ARG A CA 1
ATOM 1469 C C . ARG A 1 186 ? 11.116 -6.986 -15.145 1.00 86.44 186 ARG A C 1
ATOM 1471 O O . ARG A 1 186 ? 12.136 -6.466 -14.698 1.00 86.44 186 ARG A O 1
ATOM 1478 N N . VAL A 1 187 ? 10.868 -7.161 -16.439 1.00 90.12 187 VAL A N 1
ATOM 1479 C CA . VAL A 1 187 ? 11.705 -6.672 -17.538 1.00 90.12 187 VAL A CA 1
ATOM 1480 C C . VAL A 1 187 ? 10.911 -5.616 -18.296 1.00 90.12 187 VAL A C 1
ATOM 1482 O O . VAL A 1 187 ? 9.761 -5.853 -18.669 1.00 90.12 187 VAL A O 1
ATOM 1485 N N . ILE A 1 188 ? 11.494 -4.439 -18.489 1.00 89.25 188 ILE A N 1
ATOM 1486 C CA . ILE A 1 188 ? 10.906 -3.349 -19.267 1.00 89.25 188 ILE A CA 1
ATOM 1487 C C . ILE A 1 188 ? 11.903 -2.994 -20.363 1.00 89.25 188 ILE A C 1
ATOM 1489 O O . ILE A 1 188 ? 13.048 -2.671 -20.068 1.00 89.25 188 ILE A O 1
ATOM 1493 N N . VAL A 1 189 ? 11.468 -3.054 -21.619 1.00 90.50 189 VAL A N 1
ATOM 1494 C CA . VAL A 1 189 ? 12.280 -2.655 -22.772 1.00 90.50 189 VAL A CA 1
ATOM 1495 C C . VAL A 1 189 ? 11.707 -1.360 -23.328 1.00 90.50 189 VAL A C 1
ATOM 1497 O O . VAL A 1 189 ? 10.551 -1.325 -23.749 1.00 90.50 189 VAL A O 1
ATOM 1500 N N . ASN A 1 190 ? 12.512 -0.304 -23.306 1.00 88.94 190 ASN A N 1
ATOM 1501 C CA . ASN A 1 190 ? 12.203 0.970 -23.944 1.00 88.94 190 ASN A CA 1
ATOM 1502 C C . ASN A 1 190 ? 12.912 1.037 -25.300 1.00 88.94 190 ASN A C 1
ATOM 1504 O O . ASN A 1 190 ? 14.033 0.549 -25.427 1.00 88.94 190 ASN A O 1
ATOM 1508 N N . ASN A 1 191 ? 12.252 1.646 -26.288 1.00 87.44 191 ASN A N 1
ATOM 1509 C CA . ASN A 1 191 ? 12.740 1.814 -27.664 1.00 87.44 191 ASN A CA 1
ATOM 1510 C C . ASN A 1 191 ? 13.314 0.519 -28.284 1.00 87.44 191 ASN A C 1
ATOM 1512 O O . ASN A 1 191 ? 14.464 0.507 -28.724 1.00 87.44 191 ASN A O 1
ATOM 1516 N N . PRO A 1 192 ? 12.560 -0.599 -28.295 1.00 88.06 192 PRO A N 1
ATOM 1517 C CA . PRO A 1 192 ? 13.051 -1.841 -28.884 1.00 88.06 192 PRO A CA 1
ATOM 1518 C C . PRO A 1 192 ? 13.384 -1.641 -30.370 1.00 88.06 192 PRO A C 1
ATOM 1520 O O . PRO A 1 192 ? 12.576 -1.092 -31.113 1.00 88.06 192 PRO A O 1
ATOM 1523 N N . GLY A 1 193 ? 14.556 -2.114 -30.802 1.00 87.94 193 GLY A N 1
ATOM 1524 C CA . GLY A 1 193 ? 14.997 -2.008 -32.197 1.00 87.94 193 GLY A CA 1
ATOM 1525 C C . GLY A 1 193 ? 15.666 -0.680 -32.573 1.00 87.94 193 GLY A C 1
ATOM 1526 O O . GLY A 1 193 ? 15.997 -0.500 -33.740 1.00 87.94 193 GLY A O 1
ATOM 1527 N N . ASP A 1 194 ? 15.879 0.232 -31.620 1.00 90.38 194 ASP A N 1
ATOM 1528 C CA . ASP A 1 194 ? 16.570 1.513 -31.822 1.00 90.38 194 ASP A CA 1
ATOM 1529 C C . ASP A 1 194 ? 17.942 1.531 -31.123 1.00 90.38 194 ASP A C 1
ATOM 1531 O O . ASP A 1 194 ? 18.165 0.814 -30.146 1.00 90.38 194 ASP A O 1
ATOM 1535 N N . SER A 1 195 ? 18.867 2.379 -31.577 1.00 88.75 195 SER A N 1
ATOM 1536 C CA . SER A 1 195 ? 20.184 2.551 -30.947 1.00 88.75 195 SER A CA 1
ATOM 1537 C C . SER A 1 195 ? 20.103 3.067 -29.503 1.00 88.75 195 SER A C 1
ATOM 1539 O O . SER A 1 195 ? 21.017 2.847 -28.712 1.00 88.75 195 SER A O 1
ATOM 1541 N N . THR A 1 196 ? 18.981 3.694 -29.137 1.00 89.56 196 THR A N 1
ATOM 1542 C CA . THR A 1 196 ? 18.651 4.134 -27.771 1.00 89.56 196 THR A CA 1
ATOM 1543 C C . THR A 1 196 ? 17.863 3.099 -26.970 1.00 89.56 196 THR A C 1
ATOM 1545 O O . THR A 1 196 ? 17.242 3.447 -25.962 1.00 89.56 196 THR A O 1
ATOM 1548 N N . ALA A 1 197 ? 17.843 1.836 -27.406 1.00 89.75 197 ALA A N 1
ATOM 1549 C CA . ALA A 1 197 ? 17.184 0.770 -26.668 1.00 89.75 197 ALA A CA 1
ATOM 1550 C C . ALA A 1 197 ? 17.748 0.677 -25.246 1.00 89.75 197 ALA A C 1
ATOM 1552 O O . ALA A 1 197 ? 18.962 0.646 -25.041 1.00 89.75 197 ALA A O 1
ATOM 1553 N N . VAL A 1 198 ? 16.860 0.593 -24.257 1.00 90.50 198 VAL A N 1
ATOM 1554 C CA . VAL A 1 198 ? 17.227 0.461 -22.843 1.00 90.50 198 VAL A CA 1
ATOM 1555 C C . VAL A 1 198 ? 16.420 -0.668 -22.222 1.00 90.50 198 VAL A C 1
ATOM 1557 O O . VAL A 1 198 ? 15.195 -0.723 -22.358 1.00 90.50 198 VAL A O 1
ATOM 1560 N N . VAL A 1 199 ? 17.109 -1.557 -21.512 1.00 90.56 199 VAL A N 1
ATOM 1561 C CA . VAL A 1 199 ? 16.510 -2.669 -20.774 1.00 90.56 199 VAL A CA 1
ATOM 1562 C C . VAL A 1 199 ? 16.589 -2.367 -19.285 1.00 90.56 199 VAL A C 1
ATOM 1564 O O . VAL A 1 199 ? 17.663 -2.329 -18.693 1.00 90.56 199 VAL A O 1
ATOM 1567 N N . LEU A 1 200 ? 15.431 -2.170 -18.669 1.00 89.25 200 LEU A N 1
ATOM 1568 C CA . LEU A 1 200 ? 15.286 -1.934 -17.242 1.00 89.25 200 LEU A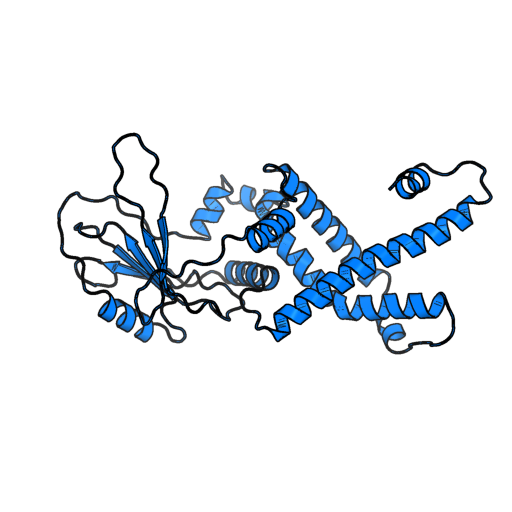 CA 1
ATOM 1569 C C . LEU A 1 200 ? 14.821 -3.216 -16.551 1.00 89.25 200 LEU A C 1
ATOM 1571 O O . LEU A 1 200 ? 13.741 -3.742 -16.842 1.00 89.25 200 LEU A O 1
ATOM 1575 N N . LEU A 1 201 ? 15.627 -3.692 -15.609 1.00 88.94 201 LEU A N 1
ATOM 1576 C CA . LEU A 1 201 ? 15.342 -4.860 -14.784 1.00 88.94 201 LEU A CA 1
ATOM 1577 C C . LEU A 1 201 ? 15.026 -4.411 -13.361 1.00 88.94 201 LEU A C 1
ATOM 1579 O O . LEU A 1 201 ? 15.811 -3.691 -12.747 1.00 88.94 201 LEU A O 1
ATOM 1583 N N . THR A 1 202 ? 13.886 -4.846 -12.823 1.00 85.31 202 THR A N 1
ATOM 1584 C CA . THR A 1 202 ? 13.518 -4.591 -11.422 1.00 85.31 202 THR A CA 1
ATOM 1585 C C . THR A 1 202 ? 13.416 -5.895 -10.651 1.00 85.31 202 THR A C 1
ATOM 1587 O O . THR A 1 202 ? 12.936 -6.907 -11.179 1.00 85.31 202 THR A O 1
ATOM 1590 N N . ARG A 1 203 ? 13.830 -5.859 -9.385 1.00 82.94 203 ARG A N 1
ATOM 1591 C CA . ARG A 1 203 ? 13.734 -7.002 -8.481 1.00 82.94 203 ARG A CA 1
ATOM 1592 C C . ARG A 1 203 ? 12.273 -7.394 -8.234 1.00 82.94 203 ARG A C 1
ATOM 1594 O O . ARG A 1 203 ? 11.364 -6.569 -8.319 1.00 82.94 203 ARG A O 1
ATOM 1601 N N . ASP A 1 204 ? 12.053 -8.678 -7.992 1.00 79.69 204 ASP A N 1
ATOM 1602 C CA . ASP A 1 204 ? 10.785 -9.227 -7.531 1.00 79.69 204 ASP A CA 1
ATOM 1603 C C . ASP A 1 204 ? 10.550 -8.778 -6.086 1.00 79.69 204 ASP A C 1
ATOM 1605 O O . ASP A 1 204 ? 11.364 -9.042 -5.203 1.00 79.69 204 ASP A O 1
ATOM 1609 N N . ASP A 1 205 ? 9.438 -8.088 -5.846 1.00 72.25 205 ASP A N 1
ATOM 1610 C CA . ASP A 1 205 ? 9.026 -7.621 -4.521 1.00 72.25 205 ASP A CA 1
ATOM 1611 C C . ASP A 1 205 ? 8.019 -8.575 -3.855 1.00 72.25 205 ASP A C 1
ATOM 1613 O O . ASP A 1 205 ? 7.497 -8.298 -2.770 1.00 72.25 205 ASP A O 1
ATOM 1617 N N . LYS A 1 206 ? 7.744 -9.730 -4.478 1.00 70.75 206 LYS A N 1
ATOM 1618 C CA . LYS A 1 206 ? 6.828 -10.741 -3.943 1.00 70.75 206 LYS A CA 1
ATOM 1619 C C . LYS A 1 206 ? 7.282 -11.227 -2.569 1.00 70.75 206 LYS A C 1
ATOM 1621 O O . LYS A 1 206 ? 8.370 -11.765 -2.405 1.00 70.75 206 LYS A O 1
ATOM 1626 N N . GLY A 1 207 ? 6.389 -11.087 -1.591 1.00 68.19 207 GLY A N 1
ATOM 1627 C CA . GLY A 1 207 ? 6.637 -11.491 -0.205 1.00 68.19 207 GLY A CA 1
ATOM 1628 C C . GLY A 1 207 ? 7.381 -10.446 0.631 1.00 68.19 207 GLY A C 1
ATOM 1629 O O . GLY A 1 207 ? 7.463 -10.610 1.844 1.00 68.19 207 GLY A O 1
ATOM 1630 N N . SER A 1 208 ? 7.855 -9.350 0.030 1.00 77.12 208 SER A N 1
ATOM 1631 C CA . SER A 1 208 ? 8.445 -8.239 0.775 1.00 77.12 208 SER A CA 1
ATOM 1632 C C . SER A 1 208 ? 7.370 -7.279 1.280 1.00 77.12 208 SER A C 1
ATOM 1634 O O . SER A 1 208 ? 6.481 -6.861 0.536 1.00 77.12 208 SER A O 1
ATOM 1636 N N . ILE A 1 209 ? 7.479 -6.880 2.549 1.00 79.06 209 ILE A N 1
ATOM 1637 C CA . ILE A 1 209 ? 6.644 -5.820 3.133 1.00 79.06 209 ILE A CA 1
ATOM 1638 C C . ILE A 1 209 ? 6.960 -4.473 2.481 1.00 79.06 209 ILE A C 1
ATOM 1640 O O . ILE A 1 209 ? 6.074 -3.645 2.323 1.00 79.06 209 ILE A O 1
ATOM 1644 N N . VAL A 1 210 ? 8.213 -4.241 2.097 1.00 80.31 210 VAL A N 1
ATOM 1645 C CA . VAL A 1 210 ? 8.635 -3.016 1.417 1.00 80.31 210 VAL A CA 1
ATOM 1646 C C . VAL A 1 210 ? 8.645 -3.306 -0.084 1.00 80.31 210 VAL A C 1
ATOM 1648 O O . VAL A 1 210 ? 9.478 -4.105 -0.516 1.00 80.31 210 VAL A O 1
ATOM 1651 N N . PRO A 1 211 ? 7.764 -2.689 -0.896 1.00 69.12 211 PRO A N 1
ATOM 1652 C CA . PRO A 1 211 ? 7.813 -2.853 -2.342 1.00 69.12 211 PRO A CA 1
ATOM 1653 C C . PRO A 1 211 ? 9.145 -2.312 -2.868 1.00 69.12 211 PRO A C 1
ATOM 1655 O O . PRO A 1 211 ? 9.358 -1.093 -2.914 1.00 69.12 211 PRO A O 1
ATOM 1658 N N . ASP A 1 212 ? 10.052 -3.211 -3.244 1.00 63.31 212 ASP A N 1
ATOM 1659 C CA . ASP A 1 212 ? 11.371 -2.850 -3.752 1.00 63.31 212 ASP A CA 1
ATOM 1660 C C . ASP A 1 212 ? 11.278 -2.466 -5.229 1.00 63.31 212 ASP A C 1
ATOM 1662 O O . ASP A 1 212 ? 11.632 -3.200 -6.145 1.00 63.31 212 ASP A O 1
ATOM 1666 N N . ARG A 1 213 ? 10.761 -1.260 -5.462 1.00 58.66 213 ARG A N 1
ATOM 1667 C CA . ARG A 1 213 ? 10.887 -0.577 -6.755 1.00 58.66 213 ARG A CA 1
ATOM 1668 C C . ARG A 1 213 ? 12.163 0.278 -6.815 1.00 58.66 213 ARG A C 1
ATOM 1670 O O . ARG A 1 213 ? 12.205 1.213 -7.608 1.00 58.66 213 ARG A O 1
ATOM 1677 N N . GLY A 1 214 ? 13.112 0.078 -5.894 1.00 54.19 214 GLY A N 1
ATOM 1678 C CA . GLY A 1 214 ? 14.297 0.921 -5.712 1.00 54.19 214 GLY A CA 1
ATOM 1679 C C . GLY A 1 214 ? 15.562 0.340 -6.336 1.00 54.19 214 GLY A C 1
ATOM 1680 O O . GLY A 1 214 ? 16.352 1.099 -6.872 1.00 54.19 214 GLY A O 1
ATOM 1681 N N . GLY A 1 215 ? 15.732 -0.982 -6.344 1.00 64.31 215 GLY A N 1
ATOM 1682 C CA . GLY A 1 215 ? 16.878 -1.638 -6.980 1.00 64.31 215 GLY A CA 1
ATOM 1683 C C . GLY A 1 215 ? 16.655 -1.927 -8.462 1.00 64.31 215 GLY A C 1
ATOM 1684 O O . GLY A 1 215 ? 16.510 -3.089 -8.838 1.00 64.31 215 GLY A O 1
ATOM 1685 N N . ALA A 1 216 ? 16.573 -0.897 -9.307 1.00 77.44 216 ALA A N 1
ATOM 1686 C CA . ALA A 1 216 ? 16.457 -1.098 -10.749 1.00 77.44 216 ALA A CA 1
ATOM 1687 C C . ALA A 1 216 ? 17.830 -1.015 -11.431 1.00 77.44 216 ALA A C 1
ATOM 1689 O O . ALA A 1 216 ? 18.581 -0.061 -11.222 1.00 77.44 216 ALA A O 1
ATOM 1690 N N . LEU A 1 217 ? 18.139 -2.010 -12.261 1.00 87.00 217 LEU A N 1
ATOM 1691 C CA . LEU A 1 217 ? 19.347 -2.042 -13.080 1.00 87.00 217 LEU A CA 1
ATOM 1692 C C . LEU A 1 217 ? 18.980 -1.682 -14.514 1.00 87.00 217 LEU A C 1
ATOM 1694 O O . LEU A 1 217 ? 18.060 -2.262 -15.094 1.00 87.00 217 LEU A O 1
ATOM 1698 N N . THR A 1 218 ? 19.696 -0.710 -15.068 1.00 88.75 218 THR A N 1
ATOM 1699 C CA . THR A 1 218 ? 19.469 -0.203 -16.420 1.00 88.75 218 THR A CA 1
ATOM 1700 C C . THR A 1 218 ? 20.616 -0.647 -17.310 1.00 88.75 218 THR A C 1
ATOM 1702 O O . THR A 1 218 ? 21.761 -0.270 -17.073 1.00 88.75 218 THR A O 1
ATOM 1705 N N . PHE A 1 219 ? 20.307 -1.439 -18.329 1.00 90.31 219 PHE A N 1
ATOM 1706 C CA . PHE A 1 219 ? 21.258 -1.939 -19.312 1.00 90.31 219 PHE A CA 1
ATOM 1707 C C . PHE A 1 219 ? 21.011 -1.292 -20.672 1.00 90.31 219 PHE A C 1
ATOM 1709 O O . PHE A 1 219 ? 19.868 -1.029 -21.055 1.00 90.31 219 PHE A O 1
ATOM 1716 N N . SER A 1 220 ? 22.085 -1.101 -21.431 1.00 90.25 220 SER A N 1
ATOM 1717 C CA . SER A 1 220 ? 22.008 -0.790 -22.854 1.00 90.25 220 SER A CA 1
ATOM 1718 C C . SER A 1 220 ? 21.340 -1.948 -23.593 1.00 90.25 220 SER A C 1
ATOM 1720 O O . SER A 1 220 ? 21.786 -3.091 -23.510 1.00 90.25 220 SER A O 1
ATOM 1722 N N . GLY A 1 221 ? 20.279 -1.662 -24.339 1.00 88.50 221 GLY A N 1
ATOM 1723 C CA . GLY A 1 221 ? 19.598 -2.645 -25.175 1.00 88.50 221 GLY A CA 1
ATOM 1724 C C . GLY A 1 221 ? 20.407 -3.066 -26.402 1.00 88.50 221 GLY A C 1
ATOM 1725 O O . GLY A 1 221 ? 20.062 -4.071 -27.010 1.00 88.50 221 GLY A O 1
ATOM 1726 N N . VAL A 1 222 ? 21.481 -2.347 -26.743 1.00 90.62 222 VAL A N 1
ATOM 1727 C CA . VAL A 1 222 ? 22.346 -2.654 -27.894 1.00 90.62 222 VAL A CA 1
ATOM 1728 C C . VAL A 1 222 ? 23.630 -3.353 -27.454 1.00 90.62 222 VAL A C 1
ATOM 1730 O O . VAL A 1 222 ? 23.952 -4.424 -27.960 1.00 90.62 222 VAL A O 1
ATOM 1733 N N . SER A 1 223 ? 24.360 -2.772 -26.494 1.00 89.69 223 SER A N 1
ATOM 1734 C CA . SER A 1 223 ? 25.644 -3.321 -26.026 1.00 89.69 223 SER A CA 1
ATOM 1735 C C . SER A 1 223 ? 25.499 -4.334 -24.889 1.00 89.69 223 SER A C 1
ATOM 1737 O O . SER A 1 223 ? 26.404 -5.128 -24.661 1.00 89.69 223 SER A O 1
ATOM 1739 N N . GLY A 1 224 ? 24.378 -4.322 -24.161 1.00 88.56 224 GLY A N 1
ATOM 1740 C CA . GLY A 1 224 ? 24.194 -5.134 -22.956 1.00 88.56 224 GLY A CA 1
ATOM 1741 C C . GLY A 1 224 ? 24.977 -4.643 -21.734 1.00 88.56 224 GLY A C 1
ATOM 1742 O O . GLY A 1 224 ? 24.943 -5.291 -20.690 1.00 88.56 224 GLY A O 1
ATOM 1743 N N . GLU A 1 225 ? 25.665 -3.504 -21.831 1.00 90.38 225 GLU A N 1
ATOM 1744 C CA . GLU A 1 225 ? 26.425 -2.925 -20.723 1.00 90.38 225 GLU A CA 1
ATOM 1745 C C . GLU A 1 225 ? 25.505 -2.283 -19.680 1.00 90.38 225 GLU A C 1
ATOM 1747 O O . GLU A 1 225 ? 24.480 -1.680 -20.014 1.00 90.38 225 GLU A O 1
ATOM 1752 N N . LEU A 1 226 ? 25.882 -2.391 -18.405 1.00 88.56 226 LEU A N 1
ATOM 1753 C CA . LEU A 1 226 ? 25.180 -1.733 -17.307 1.00 88.56 226 LEU A CA 1
ATOM 1754 C C . LEU A 1 226 ? 25.436 -0.221 -17.377 1.00 88.56 226 LEU A C 1
ATOM 1756 O O . LEU A 1 226 ? 26.563 0.227 -17.199 1.00 88.56 226 LEU A O 1
ATOM 1760 N N . GLN A 1 227 ? 24.383 0.555 -17.618 1.00 85.12 227 GLN A N 1
ATOM 1761 C CA . GLN A 1 227 ? 24.450 2.012 -17.733 1.00 85.12 227 GLN A CA 1
ATOM 1762 C C . GLN A 1 227 ? 24.230 2.707 -16.394 1.00 85.12 227 GLN A C 1
ATOM 1764 O O . GLN A 1 227 ? 24.910 3.679 -16.080 1.00 85.12 227 GLN A O 1
ATOM 1769 N N . ASN A 1 228 ? 23.247 2.243 -15.620 1.00 79.19 228 ASN A N 1
ATOM 1770 C CA . ASN A 1 228 ? 22.880 2.896 -14.372 1.00 79.19 228 ASN A CA 1
ATOM 1771 C C . ASN A 1 228 ? 22.340 1.897 -13.348 1.00 79.19 228 ASN A C 1
ATOM 1773 O O . ASN A 1 228 ? 21.650 0.929 -13.686 1.00 79.19 228 ASN A O 1
ATOM 1777 N N . GLU A 1 229 ? 22.620 2.186 -12.087 1.00 76.50 229 GLU A N 1
ATOM 1778 C CA . GLU A 1 229 ? 22.104 1.489 -10.922 1.00 76.50 229 GLU A CA 1
ATOM 1779 C C . GLU A 1 229 ? 21.365 2.516 -10.074 1.00 76.50 229 GLU A C 1
ATOM 1781 O O . GLU A 1 229 ? 21.957 3.478 -9.586 1.00 76.50 229 GLU A O 1
ATOM 1786 N N . VAL A 1 230 ? 20.049 2.342 -9.936 1.00 69.94 230 VAL A N 1
ATOM 1787 C CA . VAL A 1 230 ? 19.267 3.248 -9.094 1.00 69.94 230 VAL A CA 1
ATOM 1788 C C . VAL A 1 230 ? 19.744 3.070 -7.645 1.00 69.94 230 VAL A C 1
ATOM 1790 O O . VAL A 1 230 ? 19.740 1.940 -7.148 1.00 69.94 230 VAL A O 1
ATOM 1793 N N . PRO A 1 231 ? 20.181 4.150 -6.968 1.00 67.38 231 PRO A N 1
ATOM 1794 C CA . PRO A 1 231 ? 20.750 4.050 -5.632 1.00 67.38 231 PRO A CA 1
ATOM 1795 C C . PRO A 1 231 ? 19.725 3.535 -4.621 1.00 67.38 231 PRO A C 1
ATOM 1797 O O . PRO A 1 231 ? 18.509 3.680 -4.789 1.00 67.38 231 PRO A O 1
ATOM 1800 N N . GLN A 1 232 ? 20.232 2.964 -3.526 1.00 65.69 232 GLN A N 1
ATOM 1801 C CA . GLN A 1 232 ? 19.387 2.547 -2.413 1.00 65.69 232 GLN A CA 1
ATOM 1802 C C . GLN A 1 232 ? 18.580 3.733 -1.874 1.00 65.69 232 GLN A C 1
ATOM 1804 O O . GLN A 1 232 ? 19.068 4.857 -1.749 1.00 65.69 232 GLN A O 1
ATOM 1809 N N . ARG A 1 233 ? 17.311 3.471 -1.557 1.00 71.12 233 ARG A N 1
ATOM 1810 C CA . ARG A 1 233 ? 16.381 4.507 -1.107 1.00 71.12 233 ARG A CA 1
ATOM 1811 C C . ARG A 1 233 ? 16.769 5.047 0.271 1.00 71.12 233 ARG A C 1
ATOM 1813 O O . ARG A 1 233 ? 17.155 4.258 1.135 1.00 71.12 233 ARG A O 1
ATOM 1820 N N . PRO A 1 234 ? 16.540 6.346 0.534 1.00 78.81 234 PRO A N 1
ATOM 1821 C CA . PRO A 1 234 ? 16.658 6.895 1.879 1.00 78.81 234 PRO A CA 1
ATOM 1822 C C . PRO A 1 234 ? 15.769 6.146 2.881 1.00 78.81 234 PRO A C 1
ATOM 1824 O O . PRO A 1 234 ? 14.648 5.744 2.555 1.00 78.81 234 PRO A O 1
ATOM 1827 N N . THR A 1 235 ? 16.220 6.032 4.132 1.00 83.50 235 THR A N 1
ATOM 1828 C CA . THR A 1 235 ? 15.511 5.309 5.205 1.00 83.50 235 THR A CA 1
ATOM 1829 C C . THR A 1 235 ? 14.064 5.770 5.385 1.00 83.50 235 THR A C 1
ATOM 1831 O O . THR A 1 235 ? 13.165 4.948 5.554 1.00 83.50 235 THR A O 1
ATOM 1834 N N . ALA A 1 236 ? 13.803 7.076 5.288 1.00 83.19 236 ALA A N 1
ATOM 1835 C CA . ALA A 1 236 ? 12.450 7.625 5.388 1.00 83.19 236 ALA A CA 1
ATOM 1836 C C . ALA A 1 236 ? 11.508 7.054 4.311 1.00 83.19 236 ALA A C 1
ATOM 1838 O O . ALA A 1 236 ? 10.359 6.709 4.591 1.00 83.19 236 ALA A O 1
ATOM 1839 N N . LEU A 1 237 ? 12.013 6.890 3.087 1.00 81.94 237 LEU A N 1
ATOM 1840 C CA . LEU A 1 237 ? 11.249 6.336 1.977 1.00 81.94 237 LEU A CA 1
ATOM 1841 C C . LEU A 1 237 ? 11.038 4.825 2.125 1.00 81.94 237 LEU A C 1
ATOM 1843 O O . LEU A 1 237 ? 9.985 4.320 1.731 1.00 81.94 237 LEU A O 1
ATOM 1847 N N . LEU A 1 238 ? 11.998 4.108 2.717 1.00 84.31 238 LEU A N 1
ATOM 1848 C CA . LEU A 1 238 ? 11.837 2.695 3.076 1.00 84.31 238 LEU A CA 1
ATOM 1849 C C . LEU A 1 238 ? 10.724 2.511 4.112 1.00 84.31 238 LEU A C 1
ATOM 1851 O O . LEU A 1 238 ? 9.867 1.649 3.928 1.00 84.31 238 LEU A O 1
ATOM 1855 N N . ILE A 1 239 ? 10.672 3.363 5.141 1.00 88.50 239 ILE A N 1
ATOM 1856 C CA . ILE A 1 239 ? 9.601 3.347 6.149 1.00 88.50 239 ILE A CA 1
ATOM 1857 C C . ILE A 1 239 ? 8.243 3.625 5.494 1.00 88.50 239 ILE A C 1
ATOM 1859 O O . ILE A 1 239 ? 7.306 2.852 5.685 1.00 88.50 239 ILE A O 1
ATOM 1863 N N . ALA A 1 240 ? 8.131 4.679 4.679 1.00 87.38 240 ALA A N 1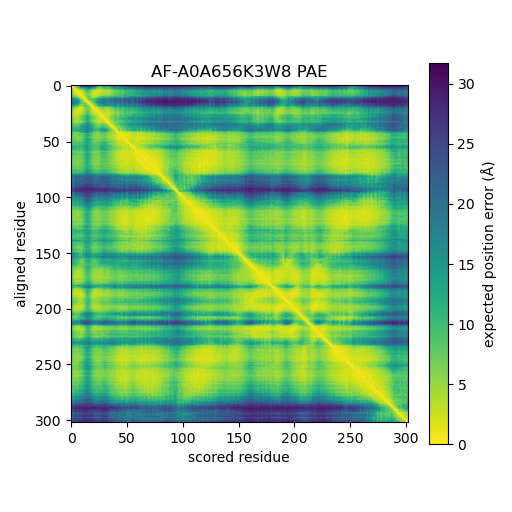
ATOM 1864 C CA . ALA A 1 240 ? 6.885 5.004 3.978 1.00 87.38 240 ALA A CA 1
ATOM 1865 C C . ALA A 1 240 ? 6.440 3.875 3.028 1.00 87.38 240 ALA A C 1
ATOM 1867 O O . ALA A 1 240 ? 5.259 3.528 2.973 1.00 87.38 240 ALA A O 1
ATOM 1868 N N . SER A 1 241 ? 7.392 3.254 2.327 1.00 86.38 241 SER A N 1
ATOM 1869 C CA . SER A 1 241 ? 7.141 2.102 1.453 1.00 86.38 241 SER A CA 1
ATOM 1870 C C . SER A 1 241 ? 6.696 0.869 2.249 1.00 86.38 241 SER A C 1
ATOM 1872 O O . SER A 1 241 ? 5.802 0.152 1.808 1.00 86.38 241 SER A O 1
ATOM 1874 N N . GLY A 1 242 ? 7.259 0.648 3.439 1.00 90.50 242 GLY A N 1
ATOM 1875 C CA . GLY A 1 242 ? 6.822 -0.397 4.364 1.00 90.50 242 GLY A CA 1
ATOM 1876 C C . GLY A 1 242 ? 5.410 -0.157 4.891 1.00 90.50 242 GLY A C 1
ATOM 1877 O O . GLY A 1 242 ? 4.600 -1.076 4.888 1.00 90.50 242 GLY A O 1
ATOM 1878 N N . MET A 1 243 ? 5.066 1.083 5.257 1.00 92.50 243 MET A N 1
ATOM 1879 C CA . MET A 1 243 ? 3.695 1.446 5.645 1.00 92.50 243 MET A CA 1
ATOM 1880 C C . MET A 1 243 ? 2.709 1.201 4.502 1.00 92.50 243 MET A C 1
ATOM 1882 O O . MET A 1 243 ? 1.642 0.634 4.723 1.00 92.50 243 MET A O 1
ATOM 1886 N N . TYR A 1 244 ? 3.085 1.560 3.271 1.00 91.06 244 TYR A N 1
ATOM 1887 C CA . TYR A 1 244 ? 2.292 1.248 2.085 1.00 91.06 244 TYR A CA 1
ATOM 1888 C C . TYR A 1 244 ? 2.097 -0.264 1.915 1.00 91.06 244 TYR A C 1
ATOM 1890 O O . TYR A 1 244 ? 0.974 -0.722 1.712 1.00 91.06 244 TYR A O 1
ATOM 1898 N N . GLY A 1 245 ? 3.163 -1.062 2.010 1.00 90.81 245 GLY A N 1
ATOM 1899 C CA . GLY A 1 245 ? 3.053 -2.506 1.823 1.00 90.81 245 GLY A CA 1
ATOM 1900 C C . GLY A 1 245 ? 2.314 -3.222 2.954 1.00 90.81 245 GLY A C 1
ATOM 1901 O O . GLY A 1 245 ? 1.560 -4.151 2.667 1.00 90.81 245 GLY A O 1
ATOM 1902 N N . LEU A 1 246 ? 2.428 -2.748 4.201 1.00 93.38 246 LEU A N 1
ATOM 1903 C CA . LEU A 1 246 ? 1.585 -3.174 5.324 1.00 93.38 246 LEU A CA 1
ATOM 1904 C C . LEU A 1 246 ? 0.107 -2.867 5.068 1.00 93.38 246 LEU A C 1
ATOM 1906 O O . LEU A 1 246 ? -0.741 -3.720 5.302 1.00 93.38 246 LEU A O 1
ATOM 1910 N N . HIS A 1 247 ? -0.207 -1.689 4.531 1.00 94.69 247 HIS A N 1
ATOM 1911 C CA . HIS A 1 247 ? -1.584 -1.300 4.239 1.00 94.69 247 HIS A CA 1
ATOM 1912 C C . HIS A 1 247 ? -2.214 -2.142 3.124 1.00 94.69 247 HIS A C 1
ATOM 1914 O O . HIS A 1 247 ? -3.340 -2.618 3.245 1.00 94.69 247 HIS A O 1
ATOM 1920 N N . VAL A 1 248 ? -1.482 -2.324 2.023 1.00 89.62 248 VAL A N 1
ATOM 1921 C CA . VAL A 1 248 ? -1.985 -3.023 0.832 1.00 89.62 248 VAL A CA 1
ATOM 1922 C C . VAL A 1 248 ? -1.925 -4.548 1.001 1.00 89.62 248 VAL A C 1
ATOM 1924 O O . VAL A 1 248 ? -2.712 -5.273 0.395 1.00 89.62 248 VAL A O 1
ATOM 1927 N N . GLY A 1 249 ? -1.004 -5.058 1.824 1.00 89.69 249 GLY A N 1
ATOM 1928 C CA . GLY A 1 249 ? -0.933 -6.474 2.180 1.00 89.69 249 GLY A CA 1
ATOM 1929 C C . GLY A 1 249 ? -0.502 -7.400 1.036 1.00 89.69 249 GLY A C 1
ATOM 1930 O O . GLY A 1 249 ? -0.812 -8.589 1.064 1.00 89.69 249 GLY A O 1
ATOM 1931 N N . HIS A 1 250 ? 0.215 -6.904 0.018 1.00 85.12 250 HIS A N 1
ATOM 1932 C CA . HIS A 1 250 ? 0.665 -7.734 -1.115 1.00 85.12 250 HIS A CA 1
ATOM 1933 C C . HIS A 1 250 ? 1.555 -8.913 -0.692 1.00 85.12 250 HIS A C 1
ATOM 1935 O O . HIS A 1 250 ? 1.477 -9.986 -1.293 1.00 85.12 250 HIS A O 1
ATOM 1941 N N . PHE A 1 251 ? 2.355 -8.727 0.360 1.00 85.88 251 PHE A N 1
ATOM 1942 C CA . PHE A 1 251 ? 3.214 -9.761 0.937 1.00 85.88 251 PHE A CA 1
ATOM 1943 C C . PHE A 1 251 ? 2.436 -10.863 1.669 1.00 85.88 251 PHE A C 1
ATOM 1945 O O . PHE A 1 251 ? 2.986 -11.930 1.924 1.00 85.88 251 PHE A O 1
ATOM 1952 N N . ALA A 1 252 ? 1.169 -10.624 2.021 1.00 86.75 252 ALA A N 1
ATOM 1953 C CA . ALA A 1 252 ? 0.413 -11.526 2.870 1.00 86.75 252 ALA A CA 1
ATOM 1954 C C . ALA A 1 252 ? 0.150 -12.868 2.177 1.00 86.75 252 ALA A C 1
ATOM 1956 O O . ALA A 1 252 ? -0.497 -12.942 1.125 1.00 86.75 252 ALA A O 1
ATOM 1957 N N . GLU A 1 253 ? 0.609 -13.941 2.814 1.00 89.25 253 GLU A N 1
ATOM 1958 C CA . GLU A 1 253 ? 0.223 -15.314 2.502 1.00 89.25 253 GLU A CA 1
ATOM 1959 C C . GLU A 1 253 ? -1.242 -15.590 2.906 1.00 89.25 253 GLU A C 1
ATOM 1961 O O . GLU A 1 253 ? -1.845 -14.780 3.618 1.00 89.25 253 GLU A O 1
ATOM 1966 N N . PRO A 1 254 ? -1.863 -16.706 2.467 1.00 92.12 254 PRO A N 1
ATOM 1967 C CA . PRO A 1 254 ? -3.291 -16.955 2.681 1.00 92.12 254 PRO A CA 1
ATOM 1968 C C . PRO A 1 254 ? -3.758 -16.808 4.134 1.00 92.12 254 PRO A C 1
ATOM 1970 O O . PRO A 1 254 ? -4.799 -16.200 4.372 1.00 92.12 254 PRO A O 1
ATOM 1973 N N . LEU A 1 255 ? -2.974 -17.293 5.104 1.00 92.81 255 LEU A N 1
ATOM 1974 C CA . LEU A 1 255 ? -3.290 -17.150 6.527 1.00 92.81 255 LEU A CA 1
ATOM 1975 C C . LEU A 1 255 ? -3.342 -15.677 6.954 1.00 92.81 255 LEU A C 1
ATOM 1977 O O . LEU A 1 255 ? -4.299 -15.246 7.592 1.00 92.81 255 LEU A O 1
ATOM 1981 N N . LEU A 1 256 ? -2.341 -14.885 6.563 1.00 91.62 256 LEU A N 1
ATOM 1982 C CA . LEU A 1 256 ? -2.280 -13.472 6.923 1.00 91.62 256 LEU A CA 1
ATOM 1983 C C . LEU A 1 256 ? -3.395 -12.667 6.239 1.00 91.62 256 LEU A C 1
ATOM 1985 O O . LEU A 1 256 ? -3.954 -11.762 6.849 1.00 91.62 256 LEU A O 1
ATOM 1989 N N . ARG A 1 257 ? -3.795 -13.039 5.017 1.00 92.06 257 ARG A N 1
ATOM 1990 C CA . ARG A 1 257 ? -4.964 -12.441 4.346 1.00 92.06 257 ARG A CA 1
ATOM 1991 C C . ARG A 1 257 ? -6.255 -12.688 5.120 1.00 92.06 257 ARG A C 1
ATOM 1993 O O . ARG A 1 257 ? -7.058 -11.769 5.260 1.00 92.06 257 ARG A O 1
ATOM 2000 N N . TRP A 1 258 ? -6.441 -13.898 5.649 1.00 94.88 258 TRP A N 1
ATOM 2001 C CA . TRP A 1 258 ? -7.579 -14.198 6.518 1.00 94.88 258 TRP A CA 1
ATOM 2002 C C . TRP A 1 258 ? -7.533 -13.402 7.819 1.00 94.88 258 TRP A C 1
ATOM 2004 O O . TRP A 1 258 ? -8.568 -12.896 8.238 1.00 94.88 258 TRP A O 1
ATOM 2014 N N . LEU A 1 259 ? -6.356 -13.212 8.421 1.00 93.62 259 LEU A N 1
ATOM 2015 C CA . LEU A 1 259 ? -6.216 -12.349 9.599 1.00 93.62 259 LEU A CA 1
ATOM 2016 C C . LEU A 1 259 ? -6.592 -10.892 9.294 1.00 93.62 259 LEU A C 1
ATOM 2018 O O . LEU A 1 259 ? -7.360 -10.302 10.048 1.00 93.62 259 LEU A O 1
ATOM 2022 N N . TYR A 1 260 ? -6.132 -10.334 8.168 1.00 93.69 260 TYR A N 1
ATOM 2023 C CA . TYR A 1 260 ? -6.523 -8.988 7.719 1.00 93.69 260 TYR A CA 1
ATOM 2024 C C . TYR A 1 260 ? -8.038 -8.883 7.533 1.00 93.69 260 TYR A C 1
ATOM 2026 O O . TYR A 1 260 ? -8.659 -7.924 7.991 1.00 93.69 260 TYR A O 1
ATOM 2034 N N . PHE A 1 261 ? -8.642 -9.888 6.897 1.00 93.19 261 PHE A N 1
ATOM 2035 C CA . PHE A 1 261 ? -10.085 -9.946 6.700 1.00 93.19 261 PHE A CA 1
ATOM 2036 C C . PHE A 1 261 ? -10.843 -10.004 8.034 1.00 93.19 261 PHE A C 1
ATOM 2038 O O . PHE A 1 261 ? -11.739 -9.195 8.264 1.00 93.19 261 PHE A O 1
ATOM 2045 N N . ILE A 1 262 ? -10.456 -10.907 8.938 1.00 94.50 262 ILE A N 1
ATOM 2046 C CA . ILE A 1 262 ? -11.089 -11.073 10.253 1.00 94.50 262 ILE A CA 1
ATOM 2047 C C . ILE A 1 262 ? -10.958 -9.793 11.079 1.00 94.50 262 ILE A C 1
ATOM 2049 O O . ILE A 1 262 ? -11.937 -9.361 11.681 1.00 94.50 262 ILE A O 1
ATOM 2053 N N . PHE A 1 263 ? -9.788 -9.152 11.090 1.00 94.31 263 PHE A N 1
ATOM 2054 C CA . PHE A 1 263 ? -9.597 -7.898 11.817 1.00 94.31 263 PHE A CA 1
ATOM 2055 C C . PHE A 1 263 ? -10.382 -6.736 11.201 1.00 94.31 263 PHE A C 1
ATOM 2057 O O . PHE A 1 263 ? -10.917 -5.921 11.950 1.00 94.31 263 PHE A O 1
ATOM 2064 N N . GLY A 1 264 ? -10.545 -6.693 9.875 1.00 92.38 264 GLY A N 1
ATOM 2065 C CA . GLY A 1 264 ? -11.434 -5.734 9.212 1.00 92.38 264 GLY A CA 1
ATOM 2066 C C . GLY A 1 264 ? -12.913 -5.938 9.569 1.00 92.38 264 GLY A C 1
ATOM 2067 O O . GLY A 1 264 ? -13.624 -4.979 9.884 1.00 92.38 264 GLY A O 1
ATOM 2068 N N . VAL A 1 265 ? -13.379 -7.191 9.596 1.00 92.50 265 VAL A N 1
ATOM 2069 C CA . VAL A 1 265 ? -14.740 -7.537 10.044 1.00 92.50 265 VAL A CA 1
ATOM 2070 C C . VAL A 1 265 ? -14.926 -7.196 11.522 1.00 92.50 265 VAL A C 1
ATOM 2072 O O . VAL A 1 265 ? -15.935 -6.597 11.887 1.00 92.50 265 VAL A O 1
ATOM 2075 N N . ALA A 1 266 ? -13.941 -7.506 12.366 1.00 90.25 266 ALA A N 1
ATOM 2076 C CA . ALA A 1 266 ? -13.957 -7.153 13.780 1.00 90.25 266 ALA A CA 1
ATOM 2077 C C . ALA A 1 266 ? -14.030 -5.634 13.981 1.00 90.25 266 ALA A C 1
ATOM 2079 O O . ALA A 1 266 ? -14.819 -5.180 14.800 1.00 90.25 266 ALA A O 1
ATOM 2080 N N . GLY A 1 267 ? -13.292 -4.840 13.200 1.00 88.44 267 GLY A N 1
ATOM 2081 C CA . GLY A 1 267 ? -13.395 -3.378 13.209 1.00 88.44 267 GLY A CA 1
ATOM 2082 C C . GLY A 1 267 ? -14.795 -2.875 12.866 1.00 88.44 267 GLY A C 1
ATOM 2083 O O . GLY A 1 267 ? -15.355 -2.034 13.570 1.00 88.44 267 GLY A O 1
ATOM 2084 N N . THR A 1 268 ? -15.401 -3.449 11.827 1.00 89.88 268 THR A N 1
ATOM 2085 C CA . THR A 1 268 ? -16.775 -3.119 11.417 1.00 89.88 268 THR A CA 1
ATOM 2086 C C . THR A 1 268 ? -17.776 -3.467 12.519 1.00 89.88 268 THR A C 1
ATOM 2088 O O . THR A 1 268 ? -18.624 -2.648 12.879 1.00 89.88 268 THR A O 1
ATOM 2091 N N . ALA A 1 269 ? -17.638 -4.655 13.113 1.00 87.38 269 ALA A N 1
ATOM 2092 C CA . ALA A 1 269 ? -18.450 -5.080 14.242 1.00 87.38 269 ALA A CA 1
ATOM 2093 C C . ALA A 1 269 ? -18.257 -4.146 15.443 1.00 87.38 269 ALA A C 1
ATOM 2095 O O . ALA A 1 269 ? -19.243 -3.730 16.036 1.00 87.38 269 ALA A O 1
ATOM 2096 N N . MET A 1 270 ? -17.028 -3.747 15.777 1.00 85.25 270 MET A N 1
ATOM 2097 C CA . MET A 1 270 ? -16.727 -2.809 16.867 1.00 85.25 270 MET A CA 1
ATOM 2098 C C . MET A 1 270 ? -17.421 -1.454 16.669 1.00 85.25 270 MET A C 1
ATOM 2100 O O . MET A 1 270 ? -18.057 -0.943 17.587 1.00 85.25 270 MET A O 1
ATOM 2104 N N . ILE A 1 271 ? -17.390 -0.891 15.462 1.00 85.69 271 ILE A N 1
ATOM 2105 C CA . ILE A 1 271 ? -18.081 0.375 15.180 1.00 85.69 271 ILE A CA 1
ATOM 2106 C C . ILE A 1 271 ? -19.604 0.209 15.316 1.00 85.69 271 ILE A C 1
ATOM 2108 O O . ILE A 1 271 ? -20.247 0.987 16.024 1.00 85.69 271 ILE A O 1
ATOM 2112 N N . GLY A 1 272 ? -20.182 -0.827 14.698 1.00 85.44 272 GLY A N 1
ATOM 2113 C CA . GLY A 1 272 ? -21.627 -1.076 14.759 1.00 85.44 272 GLY A CA 1
ATOM 2114 C C . GLY A 1 272 ? -22.118 -1.361 16.181 1.00 85.44 272 GLY A C 1
ATOM 2115 O O . GLY A 1 272 ? -23.115 -0.805 16.636 1.00 85.44 272 GLY A O 1
ATOM 2116 N N . THR A 1 273 ? -21.371 -2.173 16.925 1.00 82.31 273 THR A N 1
ATOM 2117 C CA . THR A 1 273 ? -21.665 -2.505 18.322 1.00 82.31 273 THR A CA 1
ATOM 2118 C C . THR A 1 273 ? -21.595 -1.283 19.237 1.00 82.31 273 THR A C 1
ATOM 2120 O O . THR A 1 273 ? -22.492 -1.084 20.061 1.00 82.31 273 THR A O 1
ATOM 2123 N N . GLY A 1 274 ? -20.587 -0.426 19.057 1.00 81.31 274 GLY A N 1
ATOM 2124 C CA . GLY A 1 274 ? -20.471 0.843 19.775 1.00 81.31 274 GLY A CA 1
ATOM 2125 C C . GLY A 1 274 ? -21.657 1.776 19.515 1.00 81.31 274 GLY A C 1
ATOM 2126 O O . GLY A 1 274 ? -22.214 2.337 20.463 1.00 81.31 274 GLY A O 1
ATOM 2127 N N . LEU A 1 275 ? -22.099 1.885 18.256 1.00 83.75 275 LEU A N 1
ATOM 2128 C CA . LEU A 1 275 ? -23.251 2.706 17.873 1.00 83.75 275 LEU A CA 1
ATOM 2129 C C . LEU A 1 275 ? -24.548 2.214 18.532 1.00 83.75 275 LEU A C 1
ATOM 2131 O O . LEU A 1 275 ? -25.267 3.009 19.137 1.00 83.75 275 LEU A O 1
ATOM 2135 N N . VAL A 1 276 ? -24.815 0.905 18.497 1.00 81.81 276 VAL A N 1
ATOM 2136 C CA . VAL A 1 276 ? -26.003 0.304 19.131 1.00 81.81 276 VAL A CA 1
ATOM 2137 C C . VAL A 1 276 ? -26.011 0.547 20.644 1.00 81.81 276 VAL A C 1
ATOM 2139 O O . VAL A 1 276 ? -27.028 0.962 21.206 1.00 81.81 276 VAL A O 1
ATOM 2142 N N . MET A 1 277 ? -24.874 0.349 21.323 1.00 75.94 277 MET A N 1
ATOM 2143 C CA . MET A 1 277 ? -24.770 0.614 22.765 1.00 75.94 277 MET A CA 1
ATOM 2144 C C . MET A 1 277 ? -25.013 2.084 23.111 1.00 75.94 277 MET A C 1
ATOM 2146 O O . MET A 1 277 ? -25.630 2.392 24.137 1.00 75.94 277 MET A O 1
ATOM 2150 N N . TRP A 1 278 ? -24.492 2.988 22.286 1.00 81.12 278 TRP A N 1
ATOM 2151 C CA . TRP A 1 278 ? -24.657 4.421 22.467 1.00 81.12 278 TRP A CA 1
ATOM 2152 C C . TRP A 1 278 ? -26.111 4.850 22.263 1.00 81.12 278 TRP A C 1
ATOM 2154 O O . TRP A 1 278 ? -26.650 5.561 23.114 1.00 81.12 278 TRP A O 1
ATOM 2164 N N . LEU A 1 279 ? -26.772 4.347 21.214 1.00 79.81 279 LEU A N 1
ATOM 2165 C CA . LEU A 1 279 ? -28.188 4.604 20.941 1.00 79.81 279 LEU A CA 1
ATOM 2166 C C . LEU A 1 279 ? -29.069 4.148 22.102 1.00 79.81 279 LEU A C 1
ATOM 2168 O O . LEU A 1 279 ? -29.843 4.951 22.619 1.00 79.81 279 LEU A O 1
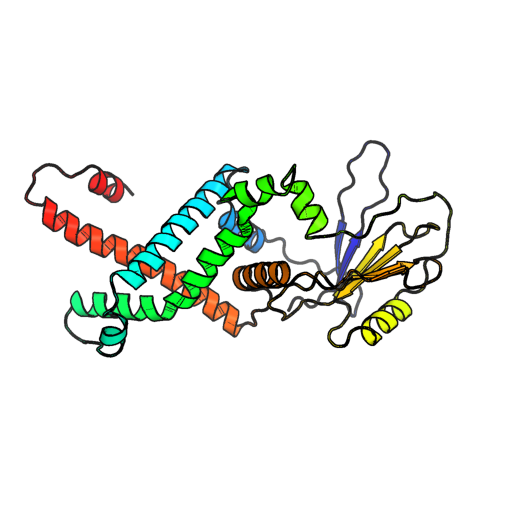ATOM 2172 N N . GLY A 1 280 ? -28.884 2.917 22.592 1.00 77.44 280 GLY A N 1
ATOM 2173 C CA . GLY A 1 280 ? -29.679 2.390 23.704 1.00 77.44 280 GLY A CA 1
ATOM 2174 C C . GLY A 1 280 ? -29.550 3.229 24.980 1.00 77.44 280 GLY A C 1
ATOM 2175 O O . GLY A 1 280 ? -30.546 3.551 25.628 1.00 77.44 280 GLY A O 1
ATOM 2176 N N . LYS A 1 281 ? -28.334 3.674 25.330 1.00 74.25 281 LYS A N 1
ATOM 2177 C CA . LYS A 1 281 ? -28.132 4.577 26.480 1.00 74.25 281 LYS A CA 1
ATOM 2178 C C . LYS A 1 281 ? -28.765 5.949 26.260 1.00 74.25 281 LYS A C 1
ATOM 2180 O O . LYS A 1 281 ? -29.266 6.555 27.208 1.00 74.25 281 LYS A O 1
ATOM 2185 N N . ARG A 1 282 ? -28.717 6.462 25.031 1.00 74.44 282 ARG A N 1
ATOM 2186 C CA . ARG A 1 282 ? -29.177 7.811 24.705 1.00 74.44 282 ARG A CA 1
ATOM 2187 C C . ARG A 1 282 ? -30.698 7.894 24.591 1.00 74.44 282 ARG A C 1
ATOM 2189 O O . ARG A 1 282 ? -31.271 8.842 25.122 1.00 74.44 282 ARG A O 1
ATOM 2196 N N . GLN A 1 283 ? -31.346 6.878 24.027 1.00 73.06 283 GLN A N 1
ATOM 2197 C CA . GLN A 1 283 ? -32.801 6.715 24.065 1.00 73.06 283 GLN A CA 1
ATOM 2198 C C . GLN A 1 283 ? -33.305 6.655 25.512 1.00 73.06 283 GLN A C 1
ATOM 2200 O O . GLN A 1 283 ? -34.197 7.415 25.867 1.00 73.06 283 GLN A O 1
ATOM 2205 N N . LEU A 1 284 ? -32.672 5.868 26.392 1.00 72.31 284 LEU A N 1
ATOM 2206 C CA . LEU A 1 284 ? -33.034 5.827 27.819 1.00 72.31 284 LEU A CA 1
ATOM 2207 C C . LEU A 1 284 ? -32.854 7.182 28.524 1.00 72.31 284 LEU A C 1
ATOM 2209 O O . LEU A 1 284 ? -33.677 7.562 29.355 1.00 72.31 284 LEU A O 1
ATOM 2213 N N . LYS A 1 285 ? -31.792 7.927 28.188 1.00 69.31 285 LYS A N 1
ATOM 2214 C CA . LYS A 1 285 ? -31.529 9.262 28.750 1.00 69.31 285 LYS A CA 1
ATOM 2215 C C . LYS A 1 285 ? -32.578 10.288 28.312 1.00 69.31 285 LYS A C 1
ATOM 2217 O O . LYS A 1 285 ? -32.970 11.126 29.120 1.00 69.31 285 LYS A O 1
ATOM 2222 N N . HIS A 1 286 ? -33.021 10.221 27.058 1.00 70.31 286 HIS A N 1
ATOM 2223 C CA . HIS A 1 286 ? -33.986 11.161 26.487 1.00 70.31 286 HIS A CA 1
ATOM 2224 C C . HIS A 1 286 ? -35.441 10.685 26.545 1.00 70.31 286 HIS A C 1
ATOM 2226 O O . HIS A 1 286 ? -36.328 11.481 26.267 1.00 70.31 286 HIS A O 1
ATOM 2232 N N . ALA A 1 287 ? -35.715 9.460 27.003 1.00 65.00 287 ALA A N 1
ATOM 2233 C CA . ALA A 1 287 ? -37.072 8.934 27.175 1.00 65.00 287 ALA A CA 1
ATOM 2234 C C . ALA A 1 287 ? -37.953 9.798 28.101 1.00 65.00 287 ALA A C 1
ATOM 2236 O O . ALA A 1 287 ? -39.175 9.741 28.022 1.00 65.00 287 ALA A O 1
ATOM 2237 N N . LYS A 1 288 ? -37.341 10.606 28.979 1.00 61.97 288 LYS A N 1
ATOM 2238 C CA . LYS A 1 288 ? -38.038 11.529 29.894 1.00 61.97 288 LYS A CA 1
ATOM 2239 C C . LYS A 1 288 ? -38.183 12.957 29.359 1.00 61.97 288 LYS A C 1
ATOM 2241 O O . LYS A 1 288 ? -38.919 13.749 29.937 1.00 61.97 288 LYS A O 1
ATOM 2246 N N . THR A 1 289 ? -37.486 13.303 28.282 1.00 63.09 289 THR A N 1
ATOM 2247 C CA . THR A 1 289 ? -37.596 14.601 27.607 1.00 63.09 289 THR A CA 1
ATOM 2248 C C . THR A 1 289 ? -38.445 14.407 26.359 1.00 63.09 289 THR A C 1
ATOM 2250 O O . THR A 1 289 ? -37.984 13.769 25.422 1.00 63.09 289 THR A O 1
ATOM 2253 N N . GLY A 1 290 ? -39.665 14.953 26.318 1.00 61.38 290 GLY A N 1
ATOM 2254 C CA . GLY A 1 290 ? -40.631 14.786 25.212 1.00 61.38 290 GLY A CA 1
ATOM 2255 C C . GLY A 1 290 ? -40.188 15.299 23.829 1.00 61.38 290 GLY A C 1
ATOM 2256 O O . GLY A 1 290 ? -40.994 15.341 22.906 1.00 61.38 290 GLY A O 1
ATOM 2257 N N . VAL A 1 291 ? -38.920 15.688 23.671 1.00 65.38 291 VAL A N 1
ATOM 2258 C CA . VAL A 1 291 ? -38.300 16.090 22.409 1.00 65.38 291 VAL A CA 1
ATOM 2259 C C . VAL A 1 291 ? -37.089 15.196 22.158 1.00 65.38 291 VAL A C 1
ATOM 2261 O O . VAL A 1 291 ? -36.112 15.222 22.910 1.00 65.38 291 VAL A O 1
ATOM 2264 N N . LEU A 1 292 ? -37.146 14.415 21.079 1.00 62.53 292 LEU A N 1
ATOM 2265 C CA . LEU A 1 292 ? -36.004 13.647 20.590 1.00 62.53 292 LEU A CA 1
ATOM 2266 C C . LEU A 1 292 ? -34.962 14.609 19.986 1.00 62.53 292 LEU A C 1
ATOM 2268 O O . LEU A 1 292 ? -35.302 15.344 19.054 1.00 62.53 292 LEU A O 1
ATOM 2272 N N . PRO A 1 293 ? -33.707 14.626 20.474 1.00 70.94 293 PRO A N 1
ATOM 2273 C CA . PRO A 1 293 ? -32.639 15.414 19.864 1.00 70.94 293 PRO A CA 1
ATOM 2274 C C . PRO A 1 293 ? -32.392 14.997 18.407 1.00 70.94 293 PRO A C 1
ATOM 2276 O O . PRO A 1 293 ? -32.567 13.835 18.038 1.00 70.94 293 PRO A O 1
ATOM 2279 N N . LEU A 1 294 ? -31.947 15.957 17.589 1.00 70.81 294 LEU A N 1
ATOM 2280 C CA . LEU A 1 294 ? -31.746 15.821 16.135 1.00 70.81 294 LEU A CA 1
ATOM 2281 C C . LEU A 1 294 ? -30.865 14.608 15.779 1.00 70.81 294 LEU A C 1
ATOM 2283 O O . LEU A 1 294 ? -31.116 13.900 14.813 1.00 70.81 294 LEU A O 1
ATOM 2287 N N . GLU A 1 295 ? -29.902 14.317 16.647 1.00 68.25 295 GLU A N 1
ATOM 2288 C CA . GLU A 1 295 ? -28.962 13.200 16.562 1.00 68.25 295 GLU A CA 1
ATOM 2289 C C . GLU A 1 295 ? -29.634 11.817 16.658 1.00 68.25 295 GLU A C 1
ATOM 2291 O O . GLU A 1 295 ? -29.165 10.877 16.031 1.00 68.25 295 GLU A O 1
ATOM 2296 N N . LEU A 1 296 ? -30.728 11.676 17.421 1.00 64.25 296 LEU A N 1
ATOM 2297 C CA . LEU A 1 296 ? -31.490 10.421 17.510 1.00 64.25 296 LEU A CA 1
ATOM 2298 C C . LEU A 1 296 ? -32.437 10.259 16.317 1.00 64.25 296 LEU A C 1
ATOM 2300 O O . LEU A 1 296 ? -32.545 9.162 15.781 1.00 64.25 296 LEU A O 1
ATOM 2304 N N . ARG A 1 297 ? -33.050 11.355 15.847 1.00 61.81 297 ARG A N 1
ATOM 2305 C CA . ARG A 1 297 ? -33.910 11.343 14.651 1.00 61.81 297 ARG A CA 1
ATOM 2306 C C . ARG A 1 297 ? -33.151 10.953 13.387 1.00 61.81 297 ARG A C 1
ATOM 2308 O O . ARG A 1 297 ? -33.686 10.239 12.554 1.00 61.81 297 ARG A O 1
ATOM 2315 N N . LEU A 1 298 ? -31.912 11.420 13.241 1.00 59.59 298 LEU A N 1
ATOM 2316 C CA . LEU A 1 298 ? -31.100 11.143 12.055 1.00 59.59 298 LEU A CA 1
ATOM 2317 C C . LEU A 1 298 ? -30.672 9.668 11.978 1.00 59.59 298 LEU A C 1
ATOM 2319 O O . LEU A 1 298 ? -30.475 9.152 10.887 1.00 59.59 298 LEU A O 1
ATOM 2323 N N . VAL A 1 299 ? -30.566 8.994 13.129 1.00 60.56 299 VAL A N 1
ATOM 2324 C CA . VAL A 1 299 ? -30.186 7.578 13.213 1.00 60.56 299 VAL A CA 1
ATOM 2325 C C . VAL A 1 299 ? -31.398 6.641 13.205 1.00 60.56 299 VAL A C 1
ATOM 2327 O O . VAL A 1 299 ? -31.278 5.543 12.694 1.00 60.56 299 VAL A 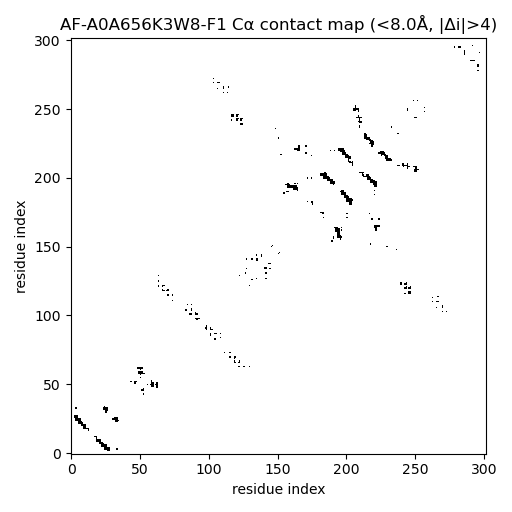O 1
ATOM 2330 N N . GLU A 1 300 ? -32.565 7.053 13.712 1.00 59.75 300 GLU A N 1
ATOM 2331 C CA . GLU A 1 300 ? -33.812 6.266 13.593 1.00 59.75 300 GLU A CA 1
ATOM 2332 C C . GLU A 1 300 ? -34.350 6.176 12.157 1.00 59.75 300 GLU A C 1
ATOM 2334 O O . GLU A 1 300 ? -35.123 5.274 11.850 1.00 59.75 300 GLU A O 1
ATOM 2339 N N . VAL A 1 301 ? -33.981 7.125 11.294 1.00 52.00 301 VAL A N 1
ATOM 2340 C CA . VAL A 1 301 ? -34.435 7.195 9.894 1.00 52.00 301 VAL A CA 1
ATOM 2341 C C . VAL A 1 301 ? -33.520 6.408 8.935 1.00 52.00 301 VAL A C 1
ATOM 2343 O O . VAL A 1 301 ? -33.918 6.161 7.797 1.00 52.00 301 VAL A O 1
ATOM 2346 N N . LEU A 1 302 ? -32.320 6.009 9.377 1.00 45.34 302 LEU A N 1
ATOM 2347 C CA . LEU A 1 302 ? -31.348 5.204 8.617 1.00 45.34 302 LEU A CA 1
ATOM 2348 C C . LEU A 1 302 ? -31.469 3.713 8.952 1.00 45.34 302 LEU A C 1
ATOM 2350 O O . LEU A 1 302 ? -31.331 2.908 8.004 1.00 45.34 302 LEU A O 1
#

Foldseek 3Di:
DLQWDKDWDFDDDDPPDDTDIDIFTARPVPRDTDPDPDDCVVVQCVCCQQQNPDDPPNRNVVNLVVLVVLLVVLVVCCVVPVCLVVLLVVQDPDDPPVNVVSVLSNLCVVLSVVSNLQSVLSCLVCVCPPPVPVVVVPDVDPVVVCCVQPPDPDQDDFPPAFAAFDDCPVLQVVLCVPDPDFGFPDWDWHPHRGQQIKIKTFGDCALPLQRRPQFIWIARRHPRHTDDTRDDGDPVSSVSSSSVSSNVVRNDDPVVVVVSVVSVVSVVVSVVVVVVVVLVVQCVVCVPPPDDPPVNVVVVVD

pLDDT: mean 81.38, std 11.41, range [45.34, 95.75]

Radius of gyration: 26.13 Å; Cα contacts (8 Å, |Δi|>4): 330; chains: 1; bounding box: 67×48×70 Å

Solvent-accessible surface area (backbone atoms only — not comparable to full-atom values): 17460 Å² total; per-residue (Å²): 136,79,86,52,44,77,49,69,49,70,62,90,65,62,92,94,56,87,67,66,75,45,74,49,41,20,35,76,86,78,66,46,75,58,83,70,83,94,67,63,63,66,61,50,52,55,45,33,67,56,18,65,76,46,63,89,64,57,21,41,52,53,44,51,51,52,32,50,54,49,44,53,50,51,54,50,46,55,68,73,47,66,61,50,75,65,48,55,81,59,78,57,83,93,50,67,75,58,32,52,51,50,49,52,53,39,53,47,60,73,41,39,67,58,52,52,50,44,34,52,24,53,48,60,74,43,30,73,76,78,55,39,64,75,49,56,74,79,25,101,40,72,67,57,50,50,47,69,77,53,70,68,83,83,80,71,71,73,74,83,40,82,31,68,63,48,73,60,65,64,54,52,50,54,51,35,71,69,38,98,69,65,45,76,57,46,80,45,76,43,50,79,46,21,66,52,12,33,35,38,38,29,44,43,36,84,63,36,47,44,66,46,84,40,61,34,41,31,25,34,21,51,82,60,45,80,74,47,69,49,65,83,70,57,67,71,57,49,52,53,34,29,36,48,24,62,57,70,40,78,36,50,51,75,70,52,47,50,50,53,50,51,47,52,52,47,51,52,47,51,54,54,52,52,51,54,56,49,48,58,57,49,52,64,69,40,70,83,44,102,63,80,53,71,76,55,57,63,57,75,75,107

Sequence (302 aa):
RTPGLTVGWLPEGKAGQRNNFVRKLLDPQTGSEVQARETRGGDFFYRFHYQLQMPHPWGRWLATSAAMVMFVALISGIIIHKKVFKEFFTFRPRKGQRSWLDGHNALGILVLPFHLMITYSSLVIFMSMVMPASILSQYDTVQAFYREAFPSPETVKPAGQPAPLVALAPLVNAANAKWDSGQVGRVIVNNPGDSTAVVLLTRDDKGSIVPDRGGALTFSGVSGELQNEVPQRPTALLIASGMYGLHVGHFAEPLLRWLYFIFGVAGTAMIGTGLVMWLGKRQLKHAKTGVLPLELRLVEVL